Protein 2I15 (pdb70)

CATH classification: 1.20.890.20 (+1 more: 1.20.120.510)

Radius of gyration: 27.22 Å; Cα contacts (8 Å, |Δi|>4): 305; chains: 3; bounding box: 63×89×60 Å

Solvent-accessible surface area: 24481 Å² total; per-residue (Å²): 185,137,99,158,99,61,52,113,89,88,122,83,77,69,66,90,122,145,75,94,94,92,68,79,102,84,71,105,74,136,80,69,128,90,41,116,68,79,137,97,4,6,64,11,62,5,2,95,27,101,37,140,80,0,85,44,30,0,28,80,9,0,105,92,12,0,103,97,20,46,72,60,102,215,150,123,10,41,59,89,26,2,0,32,50,0,2,88,41,0,5,3,0,0,4,0,2,0,84,24,79,73,48,102,34,7,143,11,0,89,99,5,9,181,168,12,22,16,143,21,54,104,166,145,108,152,75,81,60,105,93,82,121,83,74,60,74,86,116,146,73,93,94,90,70,76,106,87,73,110,76,146,81,67,121,120,34,114,79,58,124,121,3,16,99,17,84,10,107,96,45,117,94,144,87,12,116,44,38,18,53,74,4,54,144,72,12,53,114,99,27,95,111,84,88,187,148,149,5,67,111,120,42,20,49,36,48,64,7,108,44,7,39,118,30,10,23,44,75,0,83,70,72,13,35,101,48,4,153,42,1,90,93,52,9,183,142,92,41,15,142,25,95,136,86,17,110,41,0,70,48,0,13,84,39,1,24,63,11,6,106,120,27,93,22,85,54,0,32,90,17,0,36,162,25,2,132,116,18,69,67,58,139,117,1,25,103,18,43,6,93,5,33,80,87,71,101,10,114,47,36,20,51,71,9,54,139,79,15,49,100,108,28,131,213,148,123,72,26,53,38,47,59,4,99,45,7,40,121,37,10,22,52,74,0,119,115,131,71,52,103,32,7,155,44,0,93,94,48,8,187,182,110,30,15,133,25,93,132

Sequence (359 aa):
MKPQLLALKQFVQTEFEKVDFETFRQNFNRCLEREQSTLLIYEDDDYDDQSFFLKPMLSDAFFISSEVVKQLDLPKGDVKSCCQSFYEALTLFISALAITKGVDVGRYHQQLGKRFGVLTVYMKPQLLALKQFVQTEFEKVDFETFRQNFNRCLEREQSTLLIYEDDDYDDQSFFLKPMLSDAFFISSEVVKQLDLPKGDVKSCCQSFYEALTLFISALAITKGVDVGRYHQQLGKRFGVLTVYMKPQLLALKQFVQTEFEKVDFETFRQNFNRCLEREQSTLLIYEDDDYDDQSFFLKPMLSDAFFISSEVVKQVKSCCQSFYEALTLFISALAITKGVDVGRYHQQLGKRFGVLTVY

Organism: Mycoplasma pneumoniae (strain ATCC 29342 / M129 / Subtype 1) (NCBI:txid272634)

Foldseek 3Di:
DDVVVVVVCVVVVVVQVPDPPVVVVVVVVVLVCQQPPLALLQVRPYVVDDCVVNVVSVVVNLVVQLVVLCCQDVVGDDQARSVQSSCVSCQVVQQVVCVVVVHDRVVSQVVVCVVGVYDGPD/DPVVVVVVCVVVVVVQVPDPPVVVVVVVVVLVVLAPVLQLQQVRPYVPDDPVVCVVSVVVSLVVLLVVLACQVCVGQDQARSVQSSCVSCVVVQQVVCVVVVHDRVVSQVVVCVVGVYDGPD/DDPVVVVVCVVVVVVCVPDDPVVVVVVVVVLVCLAVVLALVQVRPYVPDDDVVVVVSVVVNLVVLLVVLPVPLRSVQSSCVSCQVVQQVVQVVVVHDDVVSQVVVCVVGVYDGPD

Nearest PDB structures (foldseek):
  2i15-assembly1_B  TM=9.885E-01  e=9.726E-20  Mycoplasmoides pneumoniae
  2i15-assembly1_C  TM=9.940E-01  e=1.780E-17  Mycoplasmoides pneumoniae
  2i15-assembly1_B  TM=1.008E+00  e=2.040E-21  Mycoplasmoides pneumoniae
  2i15-assembly1_C  TM=9.981E-01  e=1.835E-17  Mycoplasmoides pneumoniae
  2n39-assembly1_A  TM=3.821E-01  e=9.128E+00  Homo sapiens

Structure (mmCIF, N/CA/C/O backbone):
data_2I15
#
_entry.id   2I15
#
_cell.length_a   49.127
_cell.length_b   87.580
_cell.length_c   49.929
_cell.angle_alpha   90.00
_cell.angle_beta   102.37
_cell.angle_gamma   90.00
#
_symmetry.space_group_name_H-M   'P 1 21 1'
#
loop_
_entity.id
_entity.type
_entity.pdbx_description
1 polymer 'Hypothetical protein MG296 homolog'
2 water water
#
loop_
_atom_site.group_PDB
_atom_site.id
_atom_site.type_symbol
_atom_site.label_atom_id
_atom_site.label_alt_id
_atom_site.label_comp_id
_atom_site.label_asym_id
_atom_site.label_entity_id
_atom_site.label_seq_id
_atom_site.pdbx_PDB_ins_code
_atom_site.Cartn_x
_atom_site.Cartn_y
_atom_site.Cartn_z
_atom_site.occupancy
_atom_site.B_iso_or_equiv
_atom_site.auth_seq_id
_atom_site.auth_comp_id
_atom_site.auth_asym_id
_atom_site.auth_atom_id
_atom_site.pdbx_PDB_model_num
ATOM 1 N N . MET A 1 7 ? -10.123 72.701 -48.343 1.00 111.69 1 MET A N 1
ATOM 2 C CA . MET A 1 7 ? -9.636 71.928 -47.162 1.00 111.64 1 MET A CA 1
ATOM 3 C C . MET A 1 7 ? -10.443 72.229 -45.904 1.00 109.98 1 MET A C 1
ATOM 4 O O . MET A 1 7 ? -11.366 73.050 -45.917 1.00 110.83 1 MET A O 1
ATOM 9 N N . LYS A 1 8 ? -10.089 71.522 -44.835 1.00 52.25 2 LYS A N 1
ATOM 10 C CA . LYS A 1 8 ? -10.703 71.648 -43.519 1.00 48.64 2 LYS A CA 1
ATOM 11 C C . LYS A 1 8 ? -9.510 71.922 -42.602 1.00 46.14 2 LYS A C 1
ATOM 12 O O . LYS A 1 8 ? -8.630 71.073 -42.450 1.00 45.31 2 LYS A O 1
ATOM 18 N N . PRO A 1 9 ? -9.462 73.111 -41.979 1.00 60.58 3 PRO A N 1
ATOM 19 C CA . PRO A 1 9 ? -8.374 73.520 -41.077 1.00 58.23 3 PRO A CA 1
ATOM 20 C C . PRO A 1 9 ? -7.947 72.470 -40.046 1.00 55.90 3 PRO A C 1
ATOM 21 O O . PRO A 1 9 ? -6.752 72.201 -39.888 1.00 55.01 3 PRO A O 1
ATOM 25 N N . GLN A 1 10 ? -8.908 71.883 -39.335 1.00 44.23 4 GLN A N 1
ATOM 26 C CA . GLN A 1 10 ? -8.547 70.886 -38.345 1.00 41.42 4 GLN A CA 1
ATOM 27 C C . GLN A 1 10 ? -7.757 69.729 -38.975 1.00 38.62 4 GLN A C 1
ATOM 28 O O . GLN A 1 10 ? -6.713 69.327 -38.460 1.00 38.17 4 GLN A O 1
ATOM 34 N N . LEU A 1 11 ? -8.239 69.200 -40.093 1.00 39.52 5 LEU A N 1
ATOM 35 C CA . LEU A 1 11 ? -7.526 68.119 -40.747 1.00 37.11 5 LEU A CA 1
ATOM 36 C C . LEU A 1 11 ? -6.116 68.627 -41.022 1.00 35.41 5 LEU A C 1
ATOM 37 O O . LEU A 1 11 ? -5.138 67.902 -40.847 1.00 36.32 5 LEU A O 1
ATOM 42 N N . LEU A 1 12 ? -6.031 69.887 -41.433 1.00 29.97 6 LEU A N 1
A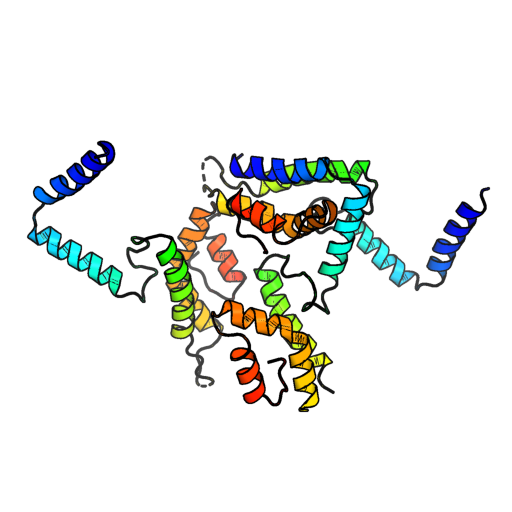TOM 43 C CA . LEU A 1 12 ? -4.762 70.532 -41.751 1.00 30.08 6 LEU A CA 1
ATOM 44 C C . LEU A 1 12 ? -3.776 70.375 -40.609 1.00 28.79 6 LEU A C 1
ATOM 45 O O . LEU A 1 12 ? -2.662 69.866 -40.794 1.00 28.61 6 LEU A O 1
ATOM 50 N N . ALA A 1 13 ? -4.189 70.860 -39.442 1.00 33.79 7 ALA A N 1
ATOM 51 C CA . ALA A 1 13 ? -3.364 70.861 -38.245 1.00 33.55 7 ALA A CA 1
ATOM 52 C C . ALA A 1 13 ? -2.899 69.477 -37.834 1.00 32.62 7 ALA A C 1
ATOM 53 O O . ALA A 1 13 ? -1.733 69.285 -37.508 1.00 32.33 7 ALA A O 1
ATOM 55 N N . LEU A 1 14 ? -3.823 68.523 -37.820 1.00 33.47 8 LEU A N 1
ATOM 56 C CA . LEU A 1 14 ? -3.487 67.154 -37.468 1.00 33.98 8 LEU A CA 1
ATOM 57 C C . LEU A 1 14 ? -2.290 66.747 -38.322 1.00 35.03 8 LEU A C 1
ATOM 58 O O . LEU A 1 14 ? -1.275 66.264 -37.811 1.00 35.44 8 LEU A O 1
ATOM 63 N N . LYS A 1 15 ? -2.411 66.994 -39.623 1.00 29.94 9 LYS A N 1
ATOM 64 C CA . LYS A 1 15 ? -1.361 66.680 -40.588 1.00 31.95 9 LYS A CA 1
ATOM 65 C C . LYS A 1 15 ? -0.061 67.438 -40.268 1.00 33.12 9 LYS A C 1
ATOM 66 O O . LYS A 1 15 ? 1.040 66.868 -40.254 1.00 32.15 9 LYS A O 1
ATOM 72 N N . GLN A 1 16 ? -0.207 68.738 -40.035 1.00 65.88 10 GLN A N 1
ATOM 73 C CA . GLN A 1 16 ? 0.913 69.617 -39.713 1.00 65.71 10 GLN A CA 1
ATOM 74 C C . GLN A 1 16 ? 1.655 69.054 -38.500 1.00 63.52 10 GLN A C 1
ATOM 75 O O . GLN A 1 16 ? 2.884 69.054 -38.440 1.00 62.91 10 GLN A O 1
ATOM 81 N N . PHE A 1 17 ? 0.882 68.573 -37.534 1.00 33.47 11 PHE A N 1
ATOM 82 C CA . PHE A 1 17 ? 1.424 68.029 -36.288 1.00 31.76 11 PHE A CA 1
ATOM 83 C C . PHE A 1 17 ? 2.301 66.764 -36.412 1.00 31.14 11 PHE A C 1
ATOM 84 O O . PHE A 1 17 ? 3.464 66.756 -35.986 1.00 29.67 11 PHE A O 1
ATOM 92 N N . VAL A 1 18 ? 1.751 65.695 -36.989 1.00 36.50 12 VAL A N 1
ATOM 93 C CA . VAL A 1 18 ? 2.509 64.454 -37.114 1.00 35.36 12 VAL A CA 1
ATOM 94 C C . VAL A 1 18 ? 3.664 64.691 -38.094 1.00 34.47 12 VAL A C 1
ATOM 95 O O . VAL A 1 18 ? 4.723 64.066 -37.992 1.00 32.83 12 VAL A O 1
ATOM 99 N N . GLN A 1 19 ? 3.448 65.615 -39.030 1.00 26.90 13 GLN A N 1
ATOM 100 C CA . GLN A 1 19 ?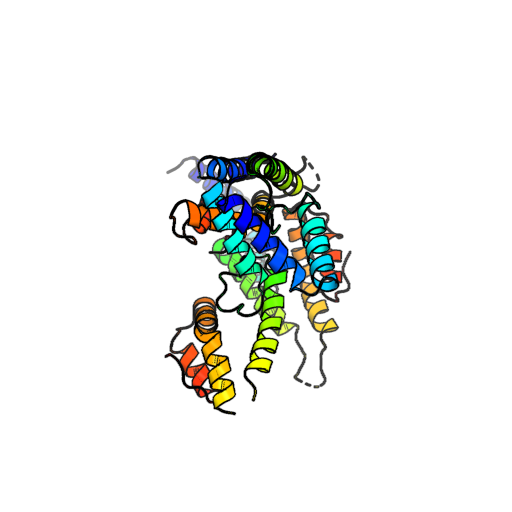 4.455 65.994 -40.017 1.00 26.90 13 GLN A CA 1
ATOM 101 C C . GLN A 1 19 ? 5.651 66.656 -39.297 1.00 24.92 13 GLN A C 1
ATOM 102 O O . GLN A 1 19 ? 6.794 66.237 -39.473 1.00 21.42 13 GLN A O 1
ATOM 108 N N . THR A 1 20 ? 5.367 67.666 -38.469 1.00 28.22 14 THR A N 1
ATOM 109 C CA . THR A 1 20 ? 6.386 68.399 -37.705 1.00 26.90 14 THR A CA 1
ATOM 110 C C . THR A 1 20 ? 7.037 67.463 -36.674 1.00 28.06 14 THR A C 1
ATOM 111 O O . THR A 1 20 ? 8.248 67.486 -36.432 1.00 25.49 14 THR A O 1
ATOM 115 N N . GLU A 1 21 ? 6.190 66.663 -36.048 1.00 36.46 15 GLU A N 1
ATOM 116 C CA . GLU A 1 21 ? 6.611 65.691 -35.062 1.00 36.31 15 GLU A CA 1
ATOM 117 C C . GLU A 1 21 ? 7.710 64.811 -35.687 1.00 36.36 15 GLU A C 1
ATOM 118 O O . GLU A 1 21 ? 8.784 64.628 -35.115 1.00 37.03 15 GLU A O 1
ATOM 124 N N . PHE A 1 22 ? 7.428 64.308 -36.885 1.00 22.37 16 PHE A N 1
ATOM 125 C CA . PHE A 1 22 ? 8.323 63.450 -37.659 1.00 21.73 16 PHE A CA 1
ATOM 126 C C . PHE A 1 22 ? 9.669 64.062 -38.058 1.00 23.15 16 PHE A C 1
ATOM 127 O O . PHE A 1 22 ? 10.696 63.375 -38.080 1.00 23.33 16 PHE A O 1
ATOM 135 N N . GLU A 1 23 ? 9.667 65.351 -38.369 1.00 31.39 17 GLU A N 1
ATOM 136 C CA . GLU A 1 23 ? 10.884 66.019 -38.806 1.00 31.81 17 GLU A CA 1
ATOM 137 C C . GLU A 1 23 ? 11.835 66.353 -37.659 1.00 31.04 17 GLU A C 1
ATOM 138 O O . GLU A 1 23 ? 13.052 66.467 -37.854 1.00 30.92 17 GLU A O 1
ATOM 144 N N . LYS A 1 24 ? 11.277 66.491 -36.461 1.00 22.29 18 LYS A N 1
ATOM 145 C CA . LYS A 1 24 ? 12.055 66.835 -35.271 1.00 22.19 18 LYS A CA 1
ATOM 146 C C . LYS A 1 24 ? 12.497 65.625 -34.458 1.00 21.70 18 LYS A C 1
ATOM 147 O O . LYS A 1 24 ? 12.860 65.752 -33.288 1.00 23.17 18 LYS A O 1
ATOM 153 N N . VAL A 1 25 ? 12.458 64.450 -35.072 1.00 23.21 19 VAL A N 1
ATOM 154 C CA . VAL A 1 25 ? 12.864 63.210 -34.406 1.00 20.22 19 VAL A CA 1
ATOM 155 C C . VAL A 1 25 ? 13.999 62.662 -35.275 1.00 21.40 19 VAL A C 1
ATOM 156 O O . VAL A 1 25 ? 14.029 62.925 -36.476 1.00 21.13 19 VAL A O 1
ATOM 160 N N . ASP A 1 26 ? 14.934 61.918 -34.695 1.00 32.48 20 ASP A N 1
ATOM 161 C CA . ASP A 1 26 ? 16.016 61.348 -35.499 1.00 33.74 20 ASP A CA 1
ATOM 162 C C . ASP A 1 26 ? 15.347 60.396 -36.489 1.00 34.08 20 ASP A C 1
ATOM 163 O O . ASP A 1 26 ? 14.709 59.430 -36.063 1.00 34.77 20 ASP A O 1
ATOM 168 N N . PHE A 1 27 ? 15.489 60.664 -37.794 1.00 26.85 21 PHE A N 1
ATOM 169 C CA . PHE A 1 27 ? 14.848 59.826 -38.823 1.00 26.48 21 PHE A CA 1
ATOM 170 C C . PHE A 1 27 ? 15.195 58.357 -38.726 1.00 26.11 21 PHE A C 1
ATOM 171 O O . PHE A 1 27 ? 14.313 57.507 -38.613 1.00 27.03 21 PHE A O 1
ATOM 179 N N . GLU A 1 28 ? 16.488 58.074 -38.810 1.00 30.22 22 GLU A N 1
ATOM 180 C CA . GLU A 1 28 ? 17.002 56.716 -38.750 1.00 30.57 22 GLU A CA 1
ATOM 181 C C . GLU A 1 28 ? 16.599 55.921 -37.489 1.00 30.77 22 GLU A C 1
ATOM 182 O O . GLU A 1 28 ? 16.541 54.689 -37.528 1.00 31.55 22 GLU A O 1
ATOM 188 N N . THR A 1 29 ? 16.342 56.606 -36.374 1.00 25.36 23 THR A N 1
ATOM 189 C CA . THR A 1 29 ? 15.942 55.929 -35.139 1.00 25.05 23 THR A CA 1
ATOM 190 C C . THR A 1 29 ? 14.453 55.660 -35.242 1.00 26.11 23 THR A C 1
ATOM 191 O O . THR A 1 29 ? 13.966 54.606 -34.820 1.00 27.75 23 THR A O 1
ATOM 195 N N . PHE A 1 30 ? 13.725 56.648 -35.762 1.00 20.17 24 PHE A N 1
ATOM 196 C CA . PHE A 1 30 ? 12.288 56.521 -35.954 1.00 18.67 24 PHE A CA 1
ATOM 197 C C . PHE A 1 30 ? 12.050 55.373 -36.925 1.00 19.19 24 PHE A C 1
ATOM 198 O O . PHE A 1 30 ? 11.275 54.460 -36.637 1.00 17.87 24 PHE A O 1
ATOM 206 N N . ARG A 1 31 ? 12.735 55.430 -38.072 1.00 22.17 25 ARG A N 1
ATOM 207 C CA . ARG A 1 31 ? 12.634 54.417 -39.122 1.00 21.54 25 ARG A CA 1
ATOM 208 C C . ARG A 1 31 ? 12.711 52.980 -38.598 1.00 22.67 25 ARG A C 1
ATOM 209 O O . ARG A 1 31 ? 11.942 52.113 -39.020 1.00 20.64 25 ARG A O 1
ATOM 217 N N . GLN A 1 32 ? 13.653 52.726 -37.692 1.00 25.30 26 GLN A N 1
ATOM 218 C CA . GLN A 1 32 ? 13.831 51.388 -37.129 1.00 26.63 26 GLN A CA 1
ATOM 219 C C . GLN A 1 32 ? 12.644 50.995 -36.236 1.00 26.89 26 GLN A C 1
ATOM 220 O O . GLN A 1 32 ? 12.153 49.875 -36.305 1.00 26.88 26 GLN A O 1
ATOM 226 N N . ASN A 1 33 ? 12.182 51.914 -35.394 1.00 29.36 27 ASN A N 1
ATOM 227 C CA . ASN A 1 33 ? 11.060 51.601 -34.522 1.00 29.91 27 ASN A CA 1
ATOM 228 C C . ASN A 1 33 ? 9.836 51.348 -35.378 1.00 29.69 27 ASN A C 1
ATOM 229 O O . ASN A 1 33 ? 9.082 50.402 -35.151 1.00 29.71 27 ASN A O 1
ATOM 234 N N . PHE A 1 34 ? 9.650 52.182 -36.385 1.00 33.57 28 PHE A N 1
ATOM 235 C CA . PHE A 1 34 ? 8.524 52.001 -37.278 1.00 33.23 28 PHE A CA 1
ATOM 236 C C . PHE A 1 34 ? 8.585 50.614 -37.932 1.00 31.81 28 PHE A C 1
ATOM 237 O O . PHE A 1 34 ? 7.601 49.866 -37.905 1.00 31.92 28 PHE A O 1
ATOM 245 N N . ASN A 1 35 ? 9.738 50.269 -38.510 1.00 20.58 29 ASN A N 1
ATOM 246 C CA . ASN A 1 35 ? 9.892 48.963 -39.152 1.00 19.02 29 ASN A CA 1
ATOM 247 C C . ASN A 1 35 ? 9.742 47.842 -38.135 1.00 18.47 29 ASN A C 1
ATOM 248 O O . ASN A 1 35 ? 9.292 46.745 -38.466 1.00 15.87 29 ASN A O 1
ATOM 253 N N . ARG A 1 36 ? 10.140 48.112 -36.897 1.00 24.02 30 ARG A N 1
ATOM 254 C CA . ARG A 1 36 ? 10.012 47.114 -35.846 1.00 26.43 30 ARG A CA 1
ATOM 255 C C . ARG A 1 36 ? 8.549 46.981 -35.451 1.00 25.29 30 ARG A C 1
ATOM 256 O O . ARG A 1 36 ? 8.039 45.874 -35.381 1.00 25.87 30 ARG A O 1
ATOM 264 N N . CYS A 1 37 ? 7.877 48.100 -35.189 1.00 21.75 31 CYS A N 1
ATOM 265 C CA . CYS A 1 37 ? 6.460 48.064 -34.847 1.00 22.72 31 CYS A CA 1
ATOM 266 C C . CYS A 1 37 ? 5.700 47.305 -35.932 1.00 22.04 31 CYS A C 1
ATOM 267 O O . CYS A 1 37 ? 4.897 46.416 -35.640 1.00 21.49 31 CYS A O 1
ATOM 270 N N . LEU A 1 38 ? 5.953 47.688 -37.184 1.00 37.14 32 LEU A N 1
ATOM 271 C CA . LEU A 1 38 ? 5.316 47.084 -38.358 1.00 37.67 32 LEU A CA 1
ATOM 272 C C . LEU A 1 38 ? 5.527 45.575 -38.362 1.00 38.76 32 LEU A C 1
ATOM 273 O O . LEU A 1 38 ? 4.572 44.799 -38.295 1.00 38.39 32 LEU A O 1
ATOM 278 N N . GLU A 1 39 ? 6.791 45.174 -38.446 1.00 27.89 33 GLU A N 1
ATOM 279 C CA . GLU A 1 39 ? 7.143 43.770 -38.471 1.00 29.73 33 GLU A CA 1
ATOM 280 C C . GLU A 1 39 ? 6.422 43.055 -37.335 1.00 30.05 33 GLU A C 1
ATOM 281 O O . GLU A 1 39 ? 6.072 41.881 -37.446 1.00 32.93 33 GLU A O 1
ATOM 287 N N . ARG A 1 40 ? 6.191 43.778 -36.247 1.00 25.86 34 ARG A N 1
ATOM 288 C CA . ARG A 1 40 ? 5.530 43.223 -35.076 1.00 26.68 34 ARG A CA 1
ATOM 289 C C . ARG A 1 40 ? 4.027 43.076 -35.281 1.00 27.92 34 ARG A C 1
ATOM 290 O O . ARG A 1 40 ? 3.420 42.104 -34.842 1.00 26.75 34 ARG A O 1
ATOM 298 N N . GLU A 1 41 ? 3.443 44.054 -35.957 1.00 29.39 35 GLU A N 1
ATOM 299 C CA . GLU A 1 41 ? 2.018 44.079 -36.227 1.00 31.03 35 GLU A CA 1
ATOM 300 C C . GLU A 1 41 ? 1.594 43.019 -37.233 1.00 32.25 35 GLU A C 1
ATOM 301 O O . GLU A 1 41 ? 0.484 42.469 -37.152 1.00 31.37 35 GLU A O 1
ATOM 307 N N . GLN A 1 42 ? 2.491 42.741 -38.177 1.00 28.91 36 GLN A N 1
ATOM 308 C CA . GLN A 1 42 ? 2.232 41.800 -39.259 1.00 30.43 36 GLN A CA 1
ATOM 309 C C . GLN A 1 42 ? 2.738 40.353 -39.119 1.00 33.49 36 GLN A C 1
ATOM 310 O O . GLN A 1 42 ? 2.838 39.643 -40.121 1.00 33.83 36 GLN A O 1
ATOM 316 N N . SER A 1 43 ? 3.045 39.907 -37.901 1.00 65.11 37 SER A N 1
ATOM 317 C CA . SER A 1 43 ? 3.518 38.536 -37.703 1.00 67.72 37 SER A CA 1
ATOM 318 C C . SER A 1 43 ? 2.391 37.500 -37.758 1.00 70.25 37 SER A C 1
ATOM 319 O O . SER A 1 43 ? 2.611 36.351 -38.156 1.00 70.79 37 SER A O 1
ATOM 322 N N . THR A 1 44 ? 1.194 37.925 -37.357 1.00 95.79 38 THR A N 1
ATOM 323 C CA . THR A 1 44 ? -0.017 37.099 -37.342 1.00 98.89 38 THR A CA 1
ATOM 324 C C . THR A 1 44 ? 0.025 35.739 -36.654 1.00 101.18 38 THR A C 1
ATOM 325 O O . THR A 1 44 ? 0.046 34.698 -37.311 1.00 102.23 38 THR A O 1
ATOM 329 N N . LEU A 1 45 ? 0.003 35.766 -35.324 1.00 165.00 39 LEU A N 1
ATOM 330 C CA . LEU A 1 45 ? 0.006 34.550 -34.524 1.00 164.80 39 LEU A CA 1
ATOM 331 C C . LEU A 1 45 ? -0.136 34.820 -33.024 1.00 163.62 39 LEU A C 1
ATOM 332 O O . LEU A 1 45 ? -0.975 34.205 -32.372 1.00 164.13 39 LEU A O 1
ATOM 337 N N . LEU A 1 46 ? 0.667 35.727 -32.469 1.00 62.43 40 LEU A N 1
ATOM 338 C CA . LEU A 1 46 ? 0.551 36.038 -31.037 1.00 59.15 40 LEU A CA 1
ATOM 339 C C . LEU A 1 46 ? -0.201 37.350 -30.841 1.00 56.05 40 LEU A C 1
ATOM 340 O O . LEU A 1 46 ? 0.224 38.237 -30.098 1.00 55.05 40 LEU A O 1
ATOM 345 N N . ILE A 1 47 ? -1.347 37.438 -31.504 1.00 42.96 41 ILE A N 1
ATOM 346 C CA . ILE A 1 47 ? -2.202 38.615 -31.477 1.00 41.03 41 ILE A CA 1
ATOM 347 C C . ILE A 1 47 ? -2.464 39.150 -30.072 1.00 39.56 41 ILE A C 1
ATOM 348 O O . ILE A 1 47 ? -2.608 40.351 -29.905 1.00 40.80 41 ILE A O 1
ATOM 353 N N . TYR A 1 48 ? -2.484 38.275 -29.064 1.00 39.59 42 TYR A N 1
ATOM 354 C CA . TYR A 1 48 ? -2.794 38.686 -27.683 1.00 37.86 42 TYR A CA 1
ATOM 355 C C . TYR A 1 48 ? -1.723 39.381 -26.830 1.00 36.95 42 TYR A C 1
ATOM 356 O O . TYR A 1 48 ? -1.988 39.744 -25.689 1.00 35.52 42 TYR A O 1
ATOM 365 N N . GLU A 1 49 ? -0.527 39.569 -27.372 1.00 29.57 43 GLU A N 1
ATOM 366 C CA . GLU A 1 49 ? 0.548 40.250 -26.644 1.00 32.34 43 GLU A CA 1
ATOM 367 C C . GLU A 1 49 ? 1.051 41.331 -27.572 1.00 33.71 43 GLU A C 1
ATOM 368 O O . GLU A 1 49 ? 1.941 42.125 -27.248 1.00 32.02 43 GLU A O 1
ATOM 374 N N . ASP A 1 50 ? 0.468 41.306 -28.756 1.00 32.16 44 ASP A N 1
ATOM 375 C CA . ASP A 1 50 ? 0.805 42.195 -29.821 1.00 34.46 44 ASP A CA 1
ATOM 376 C C . ASP A 1 50 ? 0.394 43.597 -29.536 1.00 35.94 44 ASP A C 1
ATOM 377 O O . ASP A 1 50 ? -0.810 43.849 -29.365 1.00 34.09 44 ASP A O 1
ATOM 382 N N . ASP A 1 51 ? 1.363 44.514 -29.451 1.00 69.17 45 ASP A N 1
ATOM 383 C CA . ASP A 1 51 ? 0.933 45.885 -29.316 1.00 71.82 45 ASP A CA 1
ATOM 384 C C . ASP A 1 51 ? 0.312 45.735 -30.690 1.00 72.95 45 ASP A C 1
ATOM 385 O O . ASP A 1 51 ? 0.998 45.544 -31.705 1.00 75.30 45 ASP A O 1
ATOM 390 N N . ASP A 1 52 ? -1.006 45.733 -30.697 1.00 47.52 46 ASP A N 1
ATOM 391 C CA . ASP A 1 52 ? -1.769 45.507 -31.907 1.00 44.64 46 ASP A CA 1
ATOM 392 C C . ASP A 1 52 ? -2.986 46.204 -31.399 1.00 40.96 46 ASP A C 1
ATOM 393 O O . ASP A 1 52 ? -2.924 46.777 -30.315 1.00 40.87 46 ASP A O 1
ATOM 398 N N . TYR A 1 53 ? -4.100 46.138 -32.108 1.00 43.60 47 TYR A N 1
ATOM 399 C CA . TYR A 1 53 ? -5.253 46.883 -31.641 1.00 39.03 47 TYR A CA 1
ATOM 400 C C . TYR A 1 53 ? -4.799 48.287 -32.009 1.00 37.62 47 TYR A C 1
ATOM 401 O O . TYR A 1 53 ? -5.028 49.246 -31.278 1.00 37.22 47 TYR A O 1
ATOM 410 N N . ASP A 1 54 ? -4.087 48.333 -33.136 1.00 30.00 48 ASP A N 1
ATOM 411 C CA . ASP A 1 54 ? -3.585 49.535 -33.779 1.00 31.23 48 ASP A CA 1
ATOM 412 C C . ASP A 1 54 ? -4.467 49.637 -35.021 1.00 29.68 48 ASP A C 1
ATOM 413 O O . ASP A 1 54 ? -4.987 50.689 -35.376 1.00 29.41 48 ASP A O 1
ATOM 418 N N . ASP A 1 55 ? -4.613 48.480 -35.644 1.00 21.07 49 ASP A N 1
ATOM 419 C CA . ASP A 1 55 ? -5.414 48.231 -36.833 1.00 22.98 49 ASP A CA 1
ATOM 420 C C . ASP A 1 55 ? -6.880 48.627 -36.640 1.00 21.60 49 ASP A C 1
ATOM 421 O O . ASP A 1 55 ? -7.338 48.901 -35.521 1.00 21.29 49 ASP A O 1
ATOM 426 N N . GLN A 1 56 ? -7.620 48.618 -37.739 1.00 25.13 50 GLN A N 1
ATOM 427 C CA . GLN A 1 56 ? -9.030 48.956 -37.697 1.00 25.33 50 GLN A CA 1
ATOM 428 C C . GLN A 1 56 ? -9.841 47.844 -37.027 1.00 23.84 50 GLN A C 1
ATOM 429 O O . GLN A 1 56 ? -9.532 46.656 -37.160 1.00 21.28 50 GLN A O 1
ATOM 435 N N . SER A 1 57 ? -10.874 48.251 -36.296 1.00 34.70 51 SER A N 1
ATOM 436 C CA . SER A 1 57 ? -11.730 47.330 -35.556 1.00 35.73 51 SER A CA 1
ATOM 437 C C . SER A 1 57 ? -12.329 46.204 -36.375 1.00 35.41 51 SER A C 1
ATOM 438 O O . SER A 1 57 ? -12.517 45.105 -35.854 1.00 36.49 51 SER A O 1
ATOM 441 N N . PHE A 1 58 ? -12.662 46.454 -37.639 1.00 26.36 52 PHE A N 1
ATOM 442 C CA . PHE A 1 58 ? -13.231 45.367 -38.411 1.00 26.82 52 PHE A CA 1
ATOM 443 C C . PHE A 1 58 ? -12.242 44.239 -38.568 1.00 28.02 52 PHE A C 1
ATOM 444 O O . PHE A 1 58 ? -12.642 43.096 -38.582 1.00 26.99 52 PHE A O 1
ATOM 452 N N . PHE A 1 59 ? -10.958 44.542 -38.726 1.00 36.40 53 PHE A N 1
ATOM 453 C CA . PHE A 1 59 ? -9.969 43.480 -38.909 1.00 38.22 53 PHE A CA 1
ATOM 454 C C . PHE A 1 59 ? -9.603 42.837 -37.582 1.00 38.52 53 PHE A C 1
ATOM 455 O O . PHE A 1 59 ? -9.521 41.619 -37.471 1.00 38.15 53 PHE A O 1
ATOM 463 N N . LEU A 1 60 ? -9.379 43.681 -36.583 1.00 41.77 54 LEU A N 1
ATOM 464 C CA . LEU A 1 60 ? -9.020 43.240 -35.245 1.00 42.83 54 LEU A CA 1
ATOM 465 C C . LEU A 1 60 ? -10.071 42.291 -34.674 1.00 43.29 54 LEU A C 1
ATOM 466 O O . LEU A 1 60 ? -9.768 41.177 -34.273 1.00 44.04 54 LEU A O 1
ATOM 471 N N . LYS A 1 61 ? -11.310 42.750 -34.636 1.00 41.90 55 LYS A N 1
ATOM 472 C CA . LYS A 1 61 ? -12.435 41.972 -34.123 1.00 42.62 55 LYS A CA 1
ATOM 473 C C . LYS A 1 61 ? -12.524 40.540 -34.681 1.00 42.38 55 LYS A C 1
ATOM 474 O O . LYS A 1 61 ? -12.887 39.612 -33.961 1.00 42.96 55 LYS A O 1
ATOM 480 N N . PRO A 1 62 ? -12.221 40.347 -35.971 1.00 30.03 56 PRO A N 1
ATOM 481 C CA . PRO A 1 62 ? -12.251 39.045 -36.636 1.00 29.09 56 PRO A CA 1
ATOM 482 C C . PRO A 1 62 ? -11.008 38.249 -36.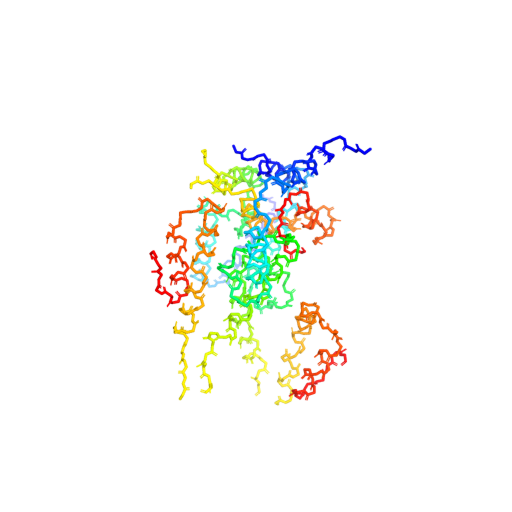308 1.00 27.66 56 PRO A C 1
ATOM 483 O O . PRO A 1 62 ? -11.081 37.044 -36.102 1.00 26.57 56 PRO A O 1
ATOM 487 N N . MET A 1 63 ? -9.870 38.939 -36.271 1.00 37.05 57 MET A N 1
ATOM 488 C CA . MET A 1 63 ? -8.592 38.318 -35.932 1.00 37.00 57 MET A CA 1
ATOM 489 C C . MET A 1 63 ? -8.738 37.737 -34.526 1.00 35.06 57 MET A C 1
ATOM 490 O O . MET A 1 63 ? -8.176 36.700 -34.202 1.00 34.16 57 MET A O 1
ATOM 495 N N . LEU A 1 64 ? -9.496 38.444 -33.700 1.00 28.00 58 LEU A N 1
ATOM 496 C CA . LEU A 1 64 ? -9.787 38.042 -32.336 1.00 29.03 58 LEU A CA 1
ATOM 497 C C . LEU A 1 64 ? -10.405 36.637 -32.360 1.00 29.62 58 LEU A C 1
ATOM 498 O O . LEU A 1 64 ? -9.812 35.675 -31.865 1.00 29.58 58 LEU A O 1
ATOM 503 N N . SER A 1 65 ? -11.600 36.525 -32.936 1.00 32.92 59 SER A N 1
ATOM 504 C CA . SER A 1 65 ? -12.260 35.233 -33.026 1.00 32.80 59 SER A CA 1
ATOM 505 C C . SER A 1 65 ? -11.360 34.255 -33.788 1.00 31.80 59 SER A C 1
ATOM 506 O O . SER A 1 65 ? -11.258 33.084 -33.442 1.00 30.55 59 SER A O 1
ATOM 509 N N . ASP A 1 66 ? -10.695 34.747 -34.821 1.00 30.89 60 ASP A N 1
ATOM 510 C CA . ASP A 1 66 ? -9.807 33.912 -35.625 1.00 31.57 60 ASP A CA 1
ATOM 511 C C . ASP A 1 66 ? -8.790 33.205 -34.727 1.00 31.33 60 ASP A C 1
ATOM 512 O O . ASP A 1 66 ? -8.822 31.970 -34.573 1.00 31.59 60 ASP A O 1
ATOM 517 N N . ALA A 1 67 ? -7.915 34.013 -34.123 1.00 35.21 61 ALA A N 1
ATOM 518 C CA . ALA A 1 67 ? -6.831 33.573 -33.233 1.00 34.42 61 ALA A CA 1
ATOM 519 C C . ALA A 1 67 ? -7.261 32.758 -32.003 1.00 33.77 61 ALA A C 1
ATOM 520 O O . ALA A 1 67 ? -6.444 32.056 -31.429 1.00 32.24 61 ALA A O 1
ATOM 522 N N . PHE A 1 68 ? -8.525 32.880 -31.589 1.00 29.38 62 PHE A N 1
ATOM 523 C CA . PHE A 1 68 ? -9.070 32.104 -30.460 1.00 30.47 62 PHE A CA 1
ATOM 524 C C . PHE A 1 68 ? -9.239 30.678 -30.926 1.00 30.69 62 PHE A C 1
ATOM 525 O O . PHE A 1 68 ? -8.878 29.727 -30.230 1.00 30.27 62 PHE A O 1
ATOM 533 N N . PHE A 1 69 ? -9.807 30.545 -32.119 1.00 44.76 63 PHE A N 1
ATOM 534 C CA . PHE A 1 69 ? -10.026 29.244 -32.718 1.00 45.61 63 PHE A CA 1
ATOM 535 C C . PHE A 1 69 ? -8.683 28.563 -32.848 1.00 44.81 63 PHE A C 1
ATOM 536 O O . PHE A 1 69 ? -8.555 27.367 -32.588 1.00 44.43 63 PHE A O 1
ATOM 544 N N . ILE A 1 70 ? -7.676 29.334 -33.236 1.00 33.56 64 ILE A N 1
ATOM 545 C CA . ILE A 1 70 ? -6.347 28.779 -33.376 1.00 33.81 64 ILE A CA 1
ATOM 546 C C . ILE A 1 70 ? -5.686 28.490 -32.013 1.00 32.44 64 ILE A C 1
ATOM 547 O O . ILE A 1 70 ? -4.957 27.511 -31.878 1.00 32.60 64 ILE A O 1
ATOM 552 N N . SER A 1 71 ? -5.934 29.330 -31.010 1.00 32.97 65 SER A N 1
ATOM 553 C CA . SER A 1 71 ? -5.350 29.106 -29.691 1.00 31.14 65 SER A CA 1
ATOM 554 C C . SER A 1 71 ? -5.928 27.797 -29.161 1.00 32.70 65 SER A C 1
ATOM 555 O O . SER A 1 71 ? -5.205 26.928 -28.677 1.00 31.61 65 SER A O 1
ATOM 558 N N . SER A 1 72 ? -7.239 27.649 -29.286 1.00 35.21 66 SER A N 1
ATOM 559 C CA . SER A 1 72 ? -7.917 26.464 -28.797 1.00 36.96 66 SER A CA 1
ATOM 560 C C . SER A 1 72 ? -7.433 25.198 -29.488 1.00 37.41 66 SER A C 1
ATOM 561 O O . SER A 1 72 ? -7.264 24.162 -28.850 1.00 38.69 66 SER A O 1
ATOM 564 N N . GLU A 1 73 ? -7.204 25.284 -30.789 1.00 38.44 67 GLU A N 1
ATOM 565 C CA . GLU A 1 73 ? -6.770 24.132 -31.559 1.00 41.81 67 GLU A CA 1
ATOM 566 C C . GLU A 1 73 ? -5.353 23.698 -31.194 1.00 41.75 67 GLU A C 1
ATOM 567 O O . GLU A 1 73 ? -5.077 22.507 -31.081 1.00 42.30 67 GLU A O 1
ATOM 573 N N . VAL A 1 74 ? -4.452 24.648 -30.990 1.00 44.12 68 VAL A N 1
ATOM 574 C CA . VAL A 1 74 ? -3.084 24.271 -30.673 1.00 45.85 68 VAL A CA 1
ATOM 575 C C . VAL A 1 74 ? -2.865 23.775 -29.253 1.00 46.34 68 VAL A C 1
ATOM 576 O O . VAL A 1 74 ? -1.902 23.049 -29.009 1.00 48.41 68 VAL A O 1
ATOM 580 N N . VAL A 1 75 ? -3.732 24.147 -28.314 1.00 36.13 69 VAL A N 1
ATOM 581 C CA . VAL A 1 75 ? -3.553 23.688 -26.933 1.00 36.27 69 VAL A CA 1
ATOM 582 C C . VAL A 1 75 ? -4.294 22.404 -26.599 1.00 39.67 69 VAL A C 1
ATOM 583 O O . VAL A 1 75 ? -3.926 21.720 -25.650 1.00 38.50 69 VAL A O 1
ATOM 587 N N . LYS A 1 76 ? -5.333 22.081 -27.369 1.00 44.75 70 LYS A N 1
ATOM 588 C CA . LYS A 1 76 ? -6.114 20.868 -27.119 1.00 49.81 70 LYS A CA 1
ATOM 589 C C . LYS A 1 76 ? -5.331 19.632 -27.517 1.00 52.35 70 LYS A C 1
ATOM 590 O O . LYS A 1 76 ? -5.738 18.903 -28.415 1.00 51.12 70 LYS A O 1
ATOM 596 N N . GLN A 1 77 ? -4.219 19.375 -26.838 1.00 65.88 71 GLN A N 1
ATOM 597 C CA . GLN A 1 77 ? -3.448 18.213 -27.201 1.00 70.50 71 GLN A CA 1
ATOM 598 C C . GLN A 1 77 ? -3.922 16.928 -26.582 1.00 73.56 71 GLN A C 1
ATOM 599 O O . GLN A 1 77 ? -3.151 16.179 -25.994 1.00 74.67 71 GLN A O 1
ATOM 605 N N . LEU A 1 78 ? -5.228 16.716 -26.710 1.00 66.26 72 LEU A N 1
ATOM 606 C CA . LEU A 1 78 ? -5.904 15.482 -26.305 1.00 70.04 72 LEU A CA 1
ATOM 607 C C . LEU A 1 78 ? -5.828 15.045 -27.761 1.00 72.36 72 LEU A C 1
ATOM 608 O O . LEU A 1 78 ? -5.705 15.933 -28.626 1.00 71.95 72 LEU A O 1
ATOM 613 N N . ASP A 1 79 ? -5.884 13.772 -28.120 1.00 159.36 73 ASP A N 1
ATOM 614 C CA . ASP A 1 79 ? -5.778 13.551 -29.567 1.00 163.16 73 ASP A CA 1
ATOM 615 C C . ASP A 1 79 ? -6.731 12.505 -30.153 1.00 164.32 73 ASP A C 1
ATOM 616 O O . ASP A 1 79 ? -7.296 12.704 -31.237 1.00 164.69 73 ASP A O 1
ATOM 621 N N . LEU A 1 80 ? -6.930 11.425 -29.400 1.00 104.40 74 LEU A N 1
ATOM 622 C CA . LEU A 1 80 ? -7.819 10.306 -29.721 1.00 104.37 74 LEU A CA 1
ATOM 623 C C . LEU A 1 80 ? -7.232 8.979 -29.215 1.00 104.36 74 LEU A C 1
ATOM 624 O O . LEU A 1 80 ? -6.976 8.817 -28.029 1.00 104.73 74 LEU A O 1
ATOM 629 N N . PRO A 1 88 ? 0.208 9.685 -25.608 1.00 143.43 82 PRO A N 1
ATOM 630 C CA . PRO A 1 88 ? -0.394 10.458 -26.701 1.00 142.40 82 PRO A CA 1
ATOM 631 C C . PRO A 1 88 ? -1.793 11.006 -26.387 1.00 141.35 82 PRO A C 1
ATOM 632 O O . PRO A 1 88 ? -2.566 11.282 -27.304 1.00 142.24 82 PRO A O 1
ATOM 636 N N . LYS A 1 89 ? -2.115 11.182 -25.103 1.00 97.85 83 LYS A N 1
ATOM 637 C CA . LYS A 1 89 ? -3.438 11.691 -24.732 1.00 94.79 83 LYS A CA 1
ATOM 638 C C . LYS A 1 89 ? -3.540 13.183 -24.429 1.00 91.81 83 LYS A C 1
ATOM 639 O O . LYS A 1 89 ? -3.539 13.987 -25.359 1.00 92.49 83 LYS A O 1
ATOM 645 N N . GLY A 1 90 ? -3.652 13.546 -23.151 1.00 41.37 84 GLY A N 1
ATOM 646 C CA . GLY A 1 90 ? -3.751 14.955 -22.768 1.00 36.90 84 GLY A CA 1
ATOM 647 C C . GLY A 1 90 ? -4.913 15.300 -21.833 1.00 33.90 84 GLY A C 1
ATOM 648 O O . GLY A 1 90 ? -6.067 15.285 -22.259 1.00 32.72 84 GLY A O 1
ATOM 649 N N . ASP A 1 91 ? -4.644 15.633 -20.571 1.00 48.94 85 ASP A N 1
ATOM 650 C CA . ASP A 1 91 ? -5.741 15.942 -19.653 1.00 47.57 85 ASP A CA 1
ATOM 651 C C . ASP A 1 91 ? -6.500 17.214 -19.997 1.00 47.97 85 ASP A C 1
ATOM 652 O O . ASP A 1 91 ? -6.094 17.976 -20.875 1.00 49.35 85 ASP A O 1
ATOM 657 N N . VAL A 1 92 ? -7.593 17.437 -19.272 1.00 49.87 86 VAL A N 1
ATOM 658 C CA . VAL A 1 92 ? -8.464 18.593 -19.469 1.00 49.24 86 VAL A CA 1
ATOM 659 C C . VAL A 1 92 ? -7.955 19.909 -18.860 1.00 48.43 86 VAL A C 1
ATOM 660 O O . VAL A 1 92 ? -8.072 20.979 -19.474 1.00 47.65 86 VAL A O 1
ATOM 664 N N . LYS A 1 93 ? -7.392 19.834 -17.658 1.00 36.64 87 LYS A N 1
ATOM 665 C CA . LYS A 1 93 ? -6.896 21.032 -16.979 1.00 36.01 87 LYS A CA 1
ATOM 666 C C . LYS A 1 93 ? -5.704 21.694 -17.672 1.00 33.16 87 LYS A C 1
ATOM 667 O O . LYS A 1 93 ? -5.693 22.913 -17.871 1.00 30.26 87 LYS A O 1
ATOM 673 N N . SER A 1 94 ? -4.703 20.888 -18.023 1.00 31.17 88 SER A N 1
ATOM 674 C CA . SER A 1 94 ? -3.502 21.394 -18.670 1.00 30.08 88 SER A CA 1
ATOM 675 C C . SER A 1 94 ? -3.808 22.088 -19.998 1.00 29.58 88 SER A C 1
ATOM 676 O O . SER A 1 94 ? -3.194 23.108 -20.328 1.00 28.03 88 SER A O 1
ATOM 679 N N . CYS A 1 95 ? -4.763 21.549 -20.753 1.00 29.76 89 CYS A N 1
ATOM 680 C CA . CYS A 1 95 ? -5.138 22.143 -22.039 1.00 29.34 89 CYS A CA 1
ATOM 681 C C . CYS A 1 95 ? -5.811 23.499 -21.823 1.00 27.24 89 CYS A C 1
ATOM 682 O O . CYS A 1 95 ? -5.552 24.459 -22.547 1.00 28.00 89 CYS A O 1
ATOM 685 N N . CYS A 1 96 ? -6.682 23.571 -20.822 1.00 28.88 90 CYS A N 1
ATOM 686 C CA . CYS A 1 96 ? -7.388 24.809 -20.510 1.00 26.47 90 CYS A CA 1
ATOM 687 C C . CYS A 1 96 ? -6.449 25.788 -19.836 1.00 24.34 90 CYS A C 1
ATOM 688 O O . CYS A 1 96 ? -6.644 27.008 -19.906 1.00 25.22 90 CYS A O 1
ATOM 691 N N . GLN A 1 97 ? -5.438 25.255 -19.162 1.00 18.56 91 GLN A N 1
ATOM 692 C CA . GLN A 1 97 ? -4.496 26.109 -18.471 1.00 17.40 91 GLN A CA 1
ATOM 693 C C . GLN A 1 97 ? -3.736 26.897 -19.532 1.00 15.60 91 GLN A C 1
ATOM 694 O O . GLN A 1 97 ? -3.576 28.106 -19.400 1.00 13.50 91 GLN A O 1
ATOM 700 N N . SER A 1 98 ? -3.319 26.222 -20.604 1.00 25.42 92 SER A N 1
ATOM 701 C CA . SER A 1 98 ? -2.573 26.865 -21.693 1.00 26.42 92 SER A CA 1
ATOM 702 C C . SER A 1 98 ? -3.377 27.918 -22.454 1.00 26.54 92 SER A C 1
ATOM 703 O O . SER A 1 98 ? -2.824 28.933 -22.865 1.00 27.45 92 SER A O 1
ATOM 706 N N . PHE A 1 99 ? -4.671 27.671 -22.653 1.00 14.73 93 PHE A N 1
ATOM 707 C CA . PHE A 1 99 ? -5.548 28.617 -23.338 1.00 15.12 93 PHE A CA 1
ATOM 708 C C . PHE A 1 99 ? -5.656 29.884 -22.481 1.00 15.70 93 PHE A C 1
ATOM 709 O O . PHE A 1 99 ? -5.615 31.010 -22.995 1.00 15.91 93 PHE A O 1
ATOM 717 N N . TYR A 1 100 ? -5.757 29.693 -21.170 1.00 21.87 94 TYR A N 1
ATOM 718 C CA . TYR A 1 100 ? -5.869 30.813 -20.248 1.00 23.35 94 TYR A CA 1
ATOM 719 C C . TYR A 1 100 ? -4.559 31.585 -20.107 1.00 23.39 94 TYR A C 1
ATOM 720 O O . TYR A 1 100 ? -4.545 32.819 -20.163 1.00 23.03 94 TYR A O 1
ATOM 729 N N . GLU A 1 101 ? -3.462 30.871 -19.895 1.00 21.88 95 GLU A N 1
ATOM 730 C CA . GLU A 1 101 ? -2.192 31.545 -19.701 1.00 22.66 95 GLU A CA 1
ATOM 731 C C . GLU A 1 101 ? -1.798 32.434 -20.878 1.00 22.57 95 GLU A C 1
ATOM 732 O O . GLU A 1 101 ? -0.984 33.354 -20.733 1.00 21.38 95 GLU A O 1
ATOM 738 N N . ALA A 1 102 ? -2.419 32.193 -22.028 1.00 26.15 96 ALA A N 1
ATOM 739 C CA . ALA A 1 102 ? -2.151 32.988 -23.227 1.00 25.01 96 ALA A CA 1
ATOM 740 C C . ALA A 1 102 ? -3.098 34.193 -23.302 1.00 25.41 96 ALA A C 1
ATOM 741 O O . ALA A 1 102 ? -2.787 35.190 -23.943 1.00 25.81 96 ALA A O 1
ATOM 743 N N . LEU A 1 103 ? -4.239 34.108 -22.627 1.00 18.71 97 LEU A N 1
ATOM 744 C CA . LEU A 1 103 ? -5.227 35.180 -22.684 1.00 19.76 97 LEU A CA 1
ATOM 745 C C . LEU A 1 103 ? -5.271 36.085 -21.449 1.00 20.29 97 LEU A C 1
ATOM 746 O O . LEU A 1 103 ? -6.075 37.017 -21.365 1.00 18.92 97 LEU A O 1
ATOM 751 N N . THR A 1 104 ? -4.383 35.814 -20.504 1.00 26.29 98 THR A N 1
ATOM 752 C CA . THR A 1 104 ? -4.309 36.545 -19.240 1.00 26.92 98 THR A CA 1
ATOM 753 C C . THR A 1 104 ? -4.481 38.074 -19.348 1.00 26.82 98 THR A C 1
ATOM 754 O O . THR A 1 104 ? -5.317 38.663 -18.659 1.00 23.87 98 THR A O 1
ATOM 758 N N . LEU A 1 105 ? -3.693 38.703 -20.218 1.00 23.13 99 LEU A N 1
ATOM 759 C CA . LEU A 1 105 ? -3.730 40.148 -20.406 1.00 23.63 99 LEU A CA 1
ATOM 760 C C . LEU A 1 105 ? -5.065 40.546 -21.049 1.00 24.08 99 LEU A C 1
ATOM 761 O O . LEU A 1 105 ? -5.639 41.590 -20.734 1.00 21.23 99 LEU A O 1
ATOM 766 N N . PHE A 1 106 ? -5.550 39.684 -21.942 1.00 22.01 100 PHE A N 1
ATOM 767 C CA . PHE A 1 106 ? -6.817 39.858 -22.653 1.00 19.48 100 PHE A CA 1
ATOM 768 C C . PHE A 1 106 ? -7.956 39.847 -21.634 1.00 19.13 100 PHE A C 1
ATOM 769 O O . PHE A 1 106 ? -8.851 40.689 -21.669 1.00 18.79 100 PHE A O 1
ATOM 777 N N . ILE A 1 107 ? -7.895 38.894 -20.712 1.00 30.46 101 ILE A N 1
ATOM 778 C CA . ILE A 1 107 ? -8.919 38.722 -19.690 1.00 30.95 101 ILE A CA 1
ATOM 779 C C . ILE A 1 107 ? -9.049 39.882 -18.697 1.00 32.68 101 ILE A C 1
ATOM 780 O O . ILE A 1 107 ? -10.160 40.191 -18.254 1.00 33.56 101 ILE A O 1
ATOM 785 N N . SER A 1 108 ? -7.931 40.524 -18.348 1.00 25.47 102 SER A N 1
ATOM 786 C CA . SER A 1 108 ? -7.959 41.657 -17.414 1.00 25.41 102 SER A CA 1
ATOM 787 C C . SER A 1 108 ? -8.631 42.846 -18.085 1.00 25.72 102 SER A C 1
ATOM 788 O O . SER A 1 108 ? -9.436 43.540 -17.469 1.00 25.05 102 SER A O 1
ATOM 791 N N . ALA A 1 109 ? -8.288 43.083 -19.351 1.00 39.00 103 ALA A N 1
ATOM 792 C CA . ALA A 1 109 ? -8.872 44.180 -20.122 1.00 38.77 103 ALA A CA 1
ATOM 793 C C . ALA A 1 109 ? -10.389 44.014 -20.132 1.00 39.27 103 ALA A C 1
ATOM 794 O O . ALA A 1 109 ? -11.146 44.962 -19.891 1.00 41.77 103 ALA A O 1
ATOM 796 N N . LEU A 1 110 ? -10.824 42.797 -20.431 1.00 28.53 104 LEU A N 1
ATOM 797 C CA . LEU A 1 110 ? -12.243 42.469 -20.456 1.00 28.33 104 LEU A CA 1
ATOM 798 C C . LEU A 1 110 ? -12.865 42.993 -19.162 1.00 29.13 104 LEU A C 1
ATOM 799 O O . LEU A 1 110 ? -13.886 43.686 -19.169 1.00 27.97 104 LEU A O 1
ATOM 804 N N . ALA A 1 111 ? -12.225 42.639 -18.050 1.00 34.53 105 ALA A N 1
ATOM 805 C CA . ALA A 1 111 ? -12.666 43.041 -16.725 1.00 34.24 105 ALA A CA 1
ATOM 806 C C . ALA A 1 111 ? -12.663 44.549 -16.581 1.00 35.17 105 ALA A C 1
ATOM 807 O O . ALA A 1 111 ? -13.631 45.126 -16.087 1.00 36.14 105 ALA A O 1
ATOM 809 N N . ILE A 1 112 ? -11.575 45.191 -17.001 1.00 33.24 106 ILE A N 1
ATOM 810 C CA . ILE A 1 112 ? -11.488 46.646 -16.904 1.00 32.98 106 ILE A CA 1
ATOM 811 C C . ILE A 1 112 ? -12.671 47.217 -17.678 1.00 33.01 106 ILE A C 1
ATOM 812 O O . ILE A 1 112 ? -13.391 48.109 -17.212 1.00 32.45 106 ILE A O 1
ATOM 817 N N . THR A 1 113 ? -12.871 46.658 -18.864 1.00 27.63 107 THR A N 1
ATOM 818 C CA . THR A 1 113 ? -13.925 47.088 -19.757 1.00 28.30 107 THR A CA 1
ATOM 819 C C . THR A 1 113 ? -15.345 46.891 -19.231 1.00 29.95 107 THR A C 1
ATOM 820 O O . THR A 1 113 ? -16.205 47.739 -19.453 1.00 28.72 107 THR A O 1
ATOM 824 N N . LYS A 1 114 ? -15.621 45.790 -18.545 1.00 39.74 108 LYS A N 1
ATOM 825 C CA . LYS A 1 114 ? -16.981 45.637 -18.043 1.00 42.34 108 LYS A CA 1
ATOM 826 C C . LYS A 1 114 ? -17.172 46.173 -16.635 1.00 42.41 108 LYS A C 1
ATOM 827 O O . LYS A 1 114 ? -18.192 45.920 -15.991 1.00 43.11 108 LYS A O 1
ATOM 833 N N . GLY A 1 115 ? -16.197 46.943 -16.173 1.00 38.97 109 GLY A N 1
ATOM 834 C CA . GLY A 1 115 ? -16.281 47.525 -14.847 1.00 41.82 109 GLY A CA 1
ATOM 835 C C . GLY A 1 115 ? -16.347 46.478 -13.763 1.00 42.22 109 GLY A C 1
ATOM 836 O O . GLY A 1 115 ? -17.025 46.647 -12.756 1.00 43.21 109 GLY A O 1
ATOM 837 N N . VAL A 1 116 ? -15.636 45.383 -13.982 1.00 42.43 110 VAL A N 1
ATOM 838 C CA . VAL A 1 116 ? -15.606 44.298 -13.022 1.00 42.18 110 VAL A CA 1
ATOM 839 C C . VAL A 1 116 ? -14.285 44.280 -12.287 1.00 42.52 110 VAL A C 1
ATOM 840 O O . VAL A 1 116 ? -13.270 44.745 -12.800 1.00 43.57 110 VAL A O 1
ATOM 844 N N . ASP A 1 117 ? -14.299 43.761 -11.071 1.00 32.88 111 ASP A N 1
ATOM 845 C CA . ASP A 1 117 ? -13.070 43.693 -10.307 1.00 34.35 111 ASP A CA 1
ATOM 846 C C . ASP A 1 117 ? -12.107 42.732 -10.984 1.00 32.25 111 ASP A C 1
ATOM 847 O O . ASP A 1 117 ? -12.352 41.521 -11.007 1.00 32.20 111 ASP A O 1
ATOM 852 N N . VAL A 1 118 ? -11.027 43.247 -11.561 1.00 45.21 112 VAL A N 1
ATOM 853 C CA . VAL A 1 118 ? -10.054 42.338 -12.142 1.00 44.44 112 VAL A CA 1
ATOM 854 C C . VAL A 1 118 ? -9.762 41.503 -10.898 1.00 45.87 112 VAL A C 1
ATOM 855 O O . VAL A 1 118 ? -10.029 41.947 -9.779 1.00 48.43 112 VAL A O 1
ATOM 859 N N . GLY A 1 119 ? -9.234 40.306 -11.044 1.00 31.49 113 GLY A N 1
ATOM 860 C CA . GLY A 1 119 ? -9.018 39.542 -9.833 1.00 30.24 113 GLY A CA 1
ATOM 861 C C . GLY A 1 119 ? -10.239 38.673 -9.590 1.00 29.03 113 GLY A C 1
ATOM 862 O O . GLY A 1 119 ? -10.140 37.444 -9.621 1.00 28.05 113 GLY A O 1
ATOM 863 N N . ARG A 1 120 ? -11.399 39.279 -9.350 1.00 25.03 114 ARG A N 1
ATOM 864 C CA . ARG A 1 120 ? -12.589 38.449 -9.140 1.00 27.97 114 ARG A CA 1
ATOM 865 C C . ARG A 1 120 ? -12.979 37.821 -10.485 1.00 26.15 114 ARG A C 1
ATOM 866 O O . ARG A 1 120 ? -13.361 36.640 -10.567 1.00 23.70 114 ARG A O 1
ATOM 874 N N . TYR A 1 121 ? -12.848 38.618 -11.543 1.00 41.49 115 TYR A N 1
ATOM 875 C CA . TYR A 1 121 ? -13.165 38.161 -12.888 1.00 40.69 115 TYR A CA 1
ATOM 876 C C . TYR A 1 121 ? -12.322 36.906 -13.127 1.00 39.71 115 TYR A C 1
ATOM 877 O O . TYR A 1 121 ? -12.845 35.822 -13.432 1.00 39.80 115 TYR A O 1
ATOM 886 N N . HIS A 1 122 ? -11.012 37.075 -12.976 1.00 22.68 116 HIS A N 1
ATOM 887 C CA . HIS A 1 122 ? -10.060 35.993 -13.159 1.00 21.66 116 HIS A CA 1
ATOM 888 C C . HIS A 1 122 ? -10.385 34.770 -12.307 1.00 22.52 116 HIS A C 1
ATOM 889 O O . HIS A 1 122 ? -10.312 33.631 -12.775 1.00 22.48 116 HIS A O 1
ATOM 896 N N . GLN A 1 123 ? -10.735 35.007 -11.049 1.00 37.05 117 GLN A N 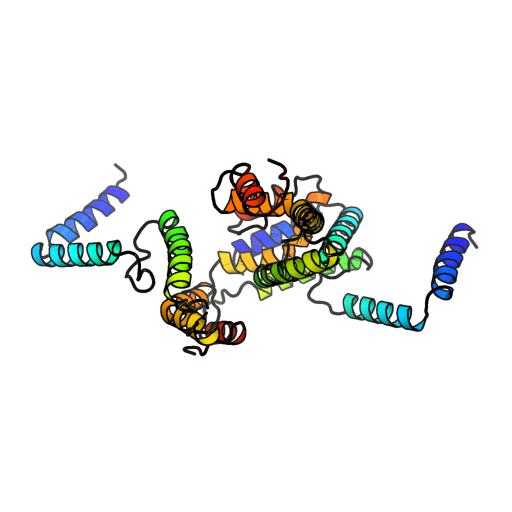1
ATOM 897 C CA . GLN A 1 123 ? -11.052 33.920 -10.127 1.00 39.17 117 GLN A CA 1
ATOM 898 C C . GLN A 1 123 ? -12.310 33.151 -10.519 1.00 39.94 117 GLN A C 1
ATOM 899 O O . GLN A 1 123 ? -12.335 31.922 -10.445 1.00 40.37 117 GLN A O 1
ATOM 905 N N . GLN A 1 124 ? -13.346 33.863 -10.951 1.00 31.11 118 GLN A N 1
ATOM 906 C CA . GLN A 1 124 ? -14.563 33.191 -11.376 1.00 32.48 118 GLN A CA 1
ATOM 907 C C . GLN A 1 124 ? -14.166 32.295 -12.551 1.00 32.63 118 GLN A C 1
ATOM 908 O O . GLN A 1 124 ? -14.474 31.096 -12.588 1.00 32.27 118 GLN A O 1
ATOM 914 N N . LEU A 1 125 ? -13.436 32.893 -13.487 1.00 39.91 119 LEU A N 1
ATOM 915 C CA . LEU A 1 125 ? -12.949 32.200 -14.676 1.00 40.71 119 LEU A CA 1
ATOM 916 C C . LEU A 1 125 ? -12.386 30.833 -14.293 1.00 42.15 119 LEU A C 1
ATOM 917 O O . LEU A 1 125 ? -12.814 29.808 -14.823 1.00 41.30 119 LEU A O 1
ATOM 922 N N . GLY A 1 126 ? -11.425 30.836 -13.369 1.00 35.17 120 GLY A N 1
ATOM 923 C CA . GLY A 1 126 ? -10.791 29.603 -12.932 1.00 36.59 120 GLY A CA 1
ATOM 924 C C . GLY A 1 126 ? -11.661 28.632 -12.145 1.00 38.04 120 GLY A C 1
ATOM 925 O O . GLY A 1 126 ? -11.379 27.437 -12.103 1.00 37.24 120 GLY A O 1
ATOM 926 N N . LYS A 1 127 ? -12.707 29.126 -11.495 1.00 49.41 121 LYS A N 1
ATOM 927 C CA . LYS A 1 127 ? -13.581 28.239 -10.736 1.00 51.42 121 LYS A CA 1
ATOM 928 C C . LYS A 1 127 ? -14.477 27.518 -11.751 1.00 51.45 121 LYS A C 1
ATOM 929 O O . LYS A 1 127 ? -14.556 26.287 -11.749 1.00 51.23 121 LYS A O 1
ATOM 935 N N . ARG A 1 128 ? -15.115 28.291 -12.633 1.00 47.76 122 ARG A N 1
ATOM 936 C CA . ARG A 1 128 ? -16.004 27.736 -13.655 1.00 47.61 122 ARG A CA 1
ATOM 937 C C . ARG A 1 128 ? -15.272 26.648 -14.444 1.00 45.21 122 ARG A C 1
ATOM 938 O O . ARG A 1 128 ? -15.733 25.506 -14.516 1.00 45.58 122 ARG A O 1
ATOM 946 N N . PHE A 1 129 ? -14.147 27.013 -15.053 1.00 42.68 123 PHE A N 1
ATOM 947 C CA . PHE A 1 129 ? -13.329 26.063 -15.802 1.00 41.60 123 PHE A CA 1
ATOM 948 C C . PHE A 1 129 ? -12.219 25.731 -14.804 1.00 40.87 123 PHE A C 1
ATOM 949 O O . PHE A 1 129 ? -11.853 26.571 -13.986 1.00 42.71 123 PHE A O 1
ATOM 957 N N . GLY A 1 130 ? -11.698 24.516 -14.825 1.00 49.83 124 GLY A N 1
ATOM 958 C CA . GLY A 1 130 ? -10.672 24.178 -13.851 1.00 49.13 124 GLY A CA 1
ATOM 959 C C . GLY A 1 130 ? -9.332 24.812 -14.165 1.00 48.02 124 GLY A C 1
ATOM 960 O O . GLY A 1 130 ? -8.415 24.134 -14.614 1.00 48.28 124 GLY A O 1
ATOM 961 N N . VAL A 1 131 ? -9.202 26.110 -13.924 1.00 29.97 125 VAL A N 1
ATOM 962 C CA . VAL A 1 131 ? -7.953 26.800 -14.234 1.00 28.84 125 VAL A CA 1
ATOM 963 C C . VAL A 1 131 ? -7.272 27.449 -13.020 1.00 27.46 125 VAL A C 1
ATOM 964 O O . VAL A 1 131 ? -7.933 27.883 -12.066 1.00 25.96 125 VAL A O 1
ATOM 968 N N . LEU A 1 132 ? -5.941 27.477 -13.055 1.00 27.90 126 LEU A N 1
ATOM 969 C CA . LEU A 1 132 ? -5.151 28.070 -11.980 1.00 26.38 126 LEU A CA 1
ATOM 970 C C . LEU A 1 132 ? -4.908 29.496 -12.437 1.00 25.38 126 LEU A C 1
ATOM 971 O O . LEU A 1 132 ? -4.013 29.755 -13.254 1.00 25.82 126 LEU A O 1
ATOM 976 N N . THR A 1 133 ? -5.706 30.420 -11.914 1.00 29.44 127 THR A N 1
ATOM 977 C CA . THR A 1 133 ? -5.626 31.813 -12.323 1.00 28.66 127 THR A CA 1
ATOM 978 C C . THR A 1 133 ? -4.576 32.680 -11.660 1.00 29.01 127 THR A C 1
ATOM 979 O O . THR A 1 133 ? -4.097 32.394 -10.562 1.00 29.97 127 THR A O 1
ATOM 983 N N . VAL A 1 134 ? -4.249 33.754 -12.364 1.00 29.43 128 VAL A N 1
ATOM 984 C CA . VAL A 1 134 ? -3.263 34.734 -11.953 1.00 29.10 128 VAL A CA 1
ATOM 985 C C . VAL A 1 134 ? -3.671 35.522 -10.687 1.00 30.09 128 VAL A C 1
ATOM 986 O O . VAL A 1 134 ? -2.841 36.191 -10.066 1.00 30.43 128 VAL A O 1
ATOM 990 N N . TYR A 1 135 ? -4.943 35.437 -10.304 1.00 34.48 129 TYR A N 1
ATOM 991 C CA . TYR A 1 135 ? -5.430 36.088 -9.088 1.00 34.19 129 TYR A CA 1
ATOM 992 C C . TYR A 1 135 ? -6.060 35.035 -8.182 1.00 35.60 129 TYR A C 1
ATOM 993 O O . TYR A 1 135 ? -6.265 33.899 -8.666 1.00 36.89 129 TYR A O 1
ATOM 1003 N N . MET B 1 7 ? -29.715 2.756 4.448 1.00 69.00 201 MET B N 1
ATOM 1004 C CA . MET B 1 7 ? -28.392 3.195 3.894 1.00 69.20 201 MET B CA 1
ATOM 1005 C C . MET B 1 7 ? -28.271 3.007 2.383 1.00 67.74 201 MET B C 1
ATOM 1006 O O . MET B 1 7 ? -28.656 1.963 1.848 1.00 67.50 201 MET B O 1
ATOM 1011 N N . LYS B 1 8 ? -27.704 4.011 1.712 1.00 54.29 202 LYS B N 1
ATOM 1012 C CA . LYS B 1 8 ? -27.488 3.951 0.269 1.00 52.53 202 LYS B CA 1
ATOM 1013 C C . LYS B 1 8 ? -27.099 2.519 -0.098 1.00 51.48 202 LYS B C 1
ATOM 1014 O O . LYS B 1 8 ? -26.109 1.984 0.397 1.00 51.93 202 LYS B O 1
ATOM 1020 N N . PRO B 1 9 ? -27.883 1.876 -0.970 1.00 48.43 203 PRO B N 1
ATOM 1021 C CA . PRO B 1 9 ? -27.575 0.503 -1.353 1.00 46.62 203 PRO B CA 1
ATOM 1022 C C . PRO B 1 9 ? -26.239 0.397 -2.069 1.00 45.44 203 PRO B C 1
ATOM 1023 O O . PRO B 1 9 ? -25.552 -0.611 -1.933 1.00 46.10 203 PRO B O 1
ATOM 1027 N N . GLN B 1 10 ? -25.862 1.427 -2.830 1.00 43.00 204 GLN B N 1
ATOM 1028 C CA . GLN B 1 10 ? -24.594 1.375 -3.542 1.00 39.93 204 GLN B CA 1
ATOM 1029 C C . GLN B 1 10 ? -23.451 1.348 -2.551 1.00 38.73 204 GLN B C 1
ATOM 1030 O O . GLN B 1 10 ? -22.462 0.641 -2.754 1.00 36.58 204 GLN B O 1
ATOM 1036 N N . LEU B 1 11 ? -23.598 2.133 -1.488 1.00 36.39 205 LEU B N 1
ATOM 1037 C CA . LEU B 1 11 ? -22.597 2.212 -0.440 1.00 35.74 205 LEU B CA 1
ATOM 1038 C C . LEU B 1 11 ? -22.504 0.824 0.208 1.00 35.83 205 LEU B C 1
ATOM 1039 O O . LEU B 1 11 ? -21.414 0.258 0.357 1.00 34.46 205 LEU B O 1
ATOM 1044 N N . LEU B 1 12 ? -23.664 0.276 0.566 1.00 32.50 206 LEU B N 1
ATOM 1045 C CA . LEU B 1 12 ? -23.729 -1.033 1.183 1.00 32.00 206 LEU B CA 1
ATOM 1046 C C . LEU B 1 12 ? -23.061 -2.089 0.309 1.00 30.86 206 LEU B C 1
ATOM 1047 O O . LEU B 1 12 ? -22.376 -2.972 0.822 1.00 30.82 206 LEU B O 1
ATOM 1052 N N . ALA B 1 13 ? -23.270 -2.016 -1.000 1.00 36.88 207 ALA B N 1
ATOM 1053 C CA . ALA B 1 13 ? -22.661 -2.982 -1.900 1.00 37.42 207 ALA B CA 1
ATOM 1054 C C . ALA B 1 13 ? -21.149 -2.795 -1.863 1.00 37.74 207 ALA B C 1
ATOM 1055 O O . ALA B 1 13 ? -20.401 -3.764 -1.800 1.00 39.22 207 ALA B O 1
ATOM 1057 N N . LEU B 1 14 ? -20.713 -1.541 -1.898 1.00 35.15 208 LEU B N 1
ATOM 1058 C CA . LEU B 1 14 ? -19.292 -1.213 -1.876 1.00 34.80 208 LEU B CA 1
ATOM 1059 C C . LEU B 1 14 ? -18.612 -1.725 -0.605 1.00 36.28 208 LEU B C 1
ATOM 1060 O O . LEU B 1 14 ? -17.500 -2.251 -0.673 1.00 36.86 208 LEU B O 1
ATOM 1065 N N . LYS B 1 15 ? -19.270 -1.561 0.545 1.00 28.72 209 LYS B N 1
ATOM 1066 C CA . LYS B 1 15 ? -18.724 -2.029 1.820 1.00 30.47 209 LYS B CA 1
ATOM 1067 C C . LYS B 1 15 ? -18.761 -3.542 1.822 1.00 31.34 209 LYS B C 1
ATOM 1068 O O . LYS B 1 15 ? -17.802 -4.214 2.215 1.00 30.49 209 LYS B O 1
ATOM 1074 N N . GLN B 1 16 ? -19.906 -4.063 1.406 1.00 46.99 210 GLN B N 1
ATOM 1075 C CA . GLN B 1 16 ? -20.117 -5.490 1.334 1.00 48.35 210 GLN B CA 1
ATOM 1076 C C . GLN B 1 16 ? -18.950 -6.144 0.611 1.00 47.44 210 GLN B C 1
ATOM 1077 O O . GLN B 1 16 ? -18.383 -7.123 1.093 1.00 47.37 210 GLN B O 1
ATOM 1083 N N . PHE B 1 17 ? -18.594 -5.583 -0.541 1.00 24.60 211 PHE B N 1
ATOM 1084 C CA . PHE B 1 17 ? -17.508 -6.107 -1.358 1.00 23.11 211 PHE B CA 1
ATOM 1085 C C . PHE B 1 17 ? -16.131 -6.131 -0.690 1.00 20.51 211 PHE B C 1
ATOM 1086 O O . PHE B 1 17 ? -15.513 -7.185 -0.633 1.00 20.38 211 PHE B O 1
ATOM 1094 N N . VAL B 1 18 ? -15.633 -4.996 -0.196 1.00 36.25 212 VAL B N 1
ATOM 1095 C CA . VAL B 1 18 ? -14.308 -5.000 0.445 1.00 37.21 212 VAL B CA 1
ATOM 1096 C C . VAL B 1 18 ? -14.336 -5.812 1.728 1.00 37.34 212 VAL B C 1
ATOM 1097 O O . VAL B 1 18 ? -13.333 -6.412 2.107 1.00 39.51 212 VAL B O 1
ATOM 1101 N N . GLN B 1 19 ? -15.493 -5.846 2.378 1.00 28.02 213 GLN B N 1
ATOM 1102 C CA . GLN B 1 19 ? -15.654 -6.599 3.616 1.00 28.55 213 GLN B CA 1
ATOM 1103 C C . GLN B 1 19 ? -15.534 -8.102 3.340 1.00 28.40 213 GLN B C 1
ATOM 1104 O O . GLN B 1 19 ? -14.863 -8.827 4.085 1.00 28.54 213 GLN B O 1
ATOM 1110 N N . THR B 1 20 ? -16.195 -8.558 2.269 1.00 29.76 214 THR B N 1
ATOM 1111 C CA . THR B 1 20 ? -16.196 -9.962 1.840 1.00 27.96 214 THR B CA 1
ATOM 1112 C C . THR B 1 20 ? -14.845 -10.345 1.274 1.00 27.70 214 THR B C 1
ATOM 1113 O O . THR B 1 20 ? -14.294 -11.407 1.583 1.00 25.93 214 THR B O 1
ATOM 1117 N N . GLU B 1 21 ? -14.327 -9.484 0.411 1.00 28.60 215 GLU B N 1
ATOM 1118 C CA . GLU B 1 21 ? -13.030 -9.734 -0.187 1.00 29.41 215 GLU B CA 1
ATOM 1119 C C . GLU B 1 21 ? -12.031 -9.918 0.952 1.00 29.51 215 GLU B C 1
ATOM 1120 O O . GLU B 1 21 ? -11.090 -10.705 0.830 1.00 29.44 215 GLU B O 1
ATOM 1126 N N . PHE B 1 22 ? -12.239 -9.196 2.055 1.00 33.56 216 PHE B N 1
ATOM 1127 C CA . PHE B 1 22 ? -11.348 -9.294 3.217 1.00 34.21 216 PHE B CA 1
ATOM 1128 C C . PHE B 1 22 ? -11.530 -10.586 4.013 1.00 36.29 216 PHE B C 1
ATOM 1129 O O . PHE B 1 22 ? -10.564 -11.147 4.534 1.00 36.46 216 PHE B O 1
ATOM 1137 N N . GLU B 1 23 ? -12.769 -11.056 4.107 1.00 52.43 217 GLU B N 1
ATOM 1138 C CA . GLU B 1 23 ? -13.057 -12.248 4.884 1.00 52.61 217 GLU B CA 1
ATOM 1139 C C . GLU B 1 23 ? -12.567 -13.548 4.251 1.00 53.27 217 GLU B C 1
ATOM 1140 O O . GLU B 1 23 ? -12.293 -14.519 4.961 1.00 53.99 217 GLU B O 1
ATOM 1146 N N . LYS B 1 24 ? -12.434 -13.583 2.929 1.00 36.46 218 LYS B N 1
ATOM 1147 C CA . LYS B 1 24 ? -11.992 -14.825 2.295 1.00 36.15 218 LYS B CA 1
ATOM 1148 C C . LYS B 1 24 ? -10.519 -14.830 1.896 1.00 35.87 218 LYS B C 1
ATOM 1149 O O . LYS B 1 24 ? -10.085 -15.670 1.117 1.00 38.40 218 LYS B O 1
ATOM 1155 N N . VAL B 1 25 ? -9.740 -13.894 2.411 1.00 31.19 219 VAL B N 1
ATOM 1156 C CA . VAL B 1 25 ? -8.316 -13.849 2.064 1.00 30.91 219 VAL B CA 1
ATOM 1157 C C . VAL B 1 25 ? -7.539 -14.325 3.300 1.00 29.27 219 VAL B C 1
ATOM 1158 O O . VAL B 1 25 ? -8.028 -14.201 4.422 1.00 29.46 219 VAL B O 1
ATOM 1162 N N . ASP B 1 26 ? -6.351 -14.890 3.110 1.00 29.28 220 ASP B N 1
ATOM 1163 C CA . ASP B 1 26 ? -5.560 -15.348 4.256 1.00 29.94 220 ASP B CA 1
ATOM 1164 C C . ASP B 1 26 ? -5.180 -14.137 5.115 1.00 30.01 220 ASP B C 1
ATOM 1165 O O . ASP B 1 26 ? -4.301 -13.354 4.736 1.00 30.64 220 ASP B O 1
ATOM 1170 N N . PHE B 1 27 ? -5.825 -14.008 6.278 1.00 25.09 221 PHE B N 1
ATOM 1171 C CA . PHE B 1 27 ? -5.597 -12.878 7.185 1.00 23.58 221 PHE B CA 1
ATOM 1172 C C . PHE B 1 27 ? -4.161 -12.505 7.503 1.00 21.82 221 PHE B C 1
ATOM 1173 O O . PHE B 1 27 ? -3.772 -11.347 7.391 1.00 20.00 221 PHE B O 1
ATOM 1181 N N . GLU B 1 28 ? -3.409 -13.481 7.991 1.00 24.86 222 GLU B N 1
ATOM 1182 C CA . GLU B 1 28 ? -2.016 -13.276 8.373 1.00 26.69 222 GLU B CA 1
ATOM 1183 C C . GLU B 1 28 ? -1.159 -12.772 7.217 1.00 25.00 222 GLU B C 1
ATOM 1184 O O . GLU B 1 28 ? -0.269 -11.953 7.420 1.00 26.16 222 GLU B O 1
ATOM 1190 N N . THR B 1 29 ? -1.443 -13.240 6.006 1.00 22.67 223 THR B N 1
ATOM 1191 C CA . THR B 1 29 ? -0.706 -12.790 4.840 1.00 21.59 223 THR B CA 1
ATOM 1192 C C . THR B 1 29 ? -1.194 -11.375 4.531 1.00 23.43 223 THR B C 1
ATOM 1193 O O . THR B 1 29 ? -0.418 -10.499 4.118 1.00 24.19 223 THR B O 1
ATOM 1197 N N . PHE B 1 30 ? -2.486 -11.146 4.742 1.00 26.72 224 PHE B N 1
ATOM 1198 C CA . PHE B 1 30 ? -3.063 -9.829 4.503 1.00 26.72 224 PHE B CA 1
ATOM 1199 C C . PHE B 1 30 ? -2.483 -8.789 5.456 1.00 27.14 224 PHE B C 1
ATOM 1200 O O . PHE B 1 30 ? -2.135 -7.680 5.046 1.00 29.40 224 PHE B O 1
ATOM 1208 N N . ARG B 1 31 ? -2.402 -9.160 6.731 1.00 20.77 225 ARG B N 1
ATOM 1209 C CA . ARG B 1 31 ? -1.889 -8.293 7.787 1.00 19.89 225 ARG B CA 1
ATOM 1210 C C . ARG B 1 31 ? -0.467 -7.793 7.509 1.00 20.58 225 ARG B C 1
ATOM 1211 O O . ARG B 1 31 ? -0.170 -6.606 7.656 1.00 21.21 225 ARG B O 1
ATOM 1219 N N . GLN B 1 32 ? 0.421 -8.705 7.134 1.00 13.85 226 GLN B N 1
ATOM 1220 C CA . GLN B 1 32 ? 1.789 -8.323 6.845 1.00 14.65 226 GLN B CA 1
ATOM 1221 C C . GLN B 1 32 ? 1.779 -7.327 5.718 1.00 13.69 226 GLN B C 1
ATOM 1222 O O . GLN B 1 32 ? 2.409 -6.280 5.820 1.00 14.65 226 GLN B O 1
ATOM 1228 N N . ASN B 1 33 ? 1.039 -7.643 4.656 1.00 24.63 227 ASN B N 1
ATOM 1229 C CA . ASN B 1 33 ? 0.940 -6.772 3.479 1.00 24.87 227 ASN B CA 1
ATOM 1230 C C . ASN B 1 33 ? 0.338 -5.414 3.848 1.00 24.85 227 ASN B C 1
ATOM 1231 O O . ASN B 1 33 ? 0.861 -4.378 3.439 1.00 25.06 227 ASN B O 1
ATOM 1236 N N . PHE B 1 34 ? -0.760 -5.409 4.612 1.00 22.15 228 PHE B N 1
ATOM 1237 C CA . PHE B 1 34 ? -1.360 -4.140 5.027 1.00 21.10 228 PHE B CA 1
ATOM 1238 C C . PHE B 1 34 ? -0.280 -3.364 5.778 1.00 20.49 228 PHE B C 1
ATOM 1239 O O . PHE B 1 34 ? 0.082 -2.261 5.376 1.00 21.29 228 PHE B O 1
ATOM 1247 N N . ASN B 1 35 ? 0.251 -3.966 6.844 1.00 19.98 229 ASN B N 1
ATOM 1248 C CA . ASN B 1 35 ? 1.293 -3.345 7.659 1.00 21.23 229 ASN B CA 1
ATOM 1249 C C . ASN B 1 35 ? 2.511 -2.904 6.845 1.00 20.70 229 ASN B C 1
ATOM 1250 O O . ASN B 1 35 ? 3.140 -1.913 7.175 1.00 20.75 229 ASN B O 1
ATOM 1255 N N . ARG B 1 36 ? 2.857 -3.635 5.794 1.00 24.56 230 ARG B N 1
ATOM 1256 C CA . ARG B 1 36 ? 4.004 -3.236 4.982 1.00 27.08 230 ARG B CA 1
ATOM 1257 C C . ARG B 1 36 ? 3.657 -2.068 4.049 1.00 26.29 230 ARG B C 1
ATOM 1258 O O . ARG B 1 36 ? 4.523 -1.260 3.748 1.00 27.48 230 ARG B O 1
ATOM 1266 N N . CYS B 1 37 ? 2.411 -1.974 3.589 1.00 23.23 231 CYS B N 1
ATOM 1267 C CA . CYS B 1 37 ? 2.014 -0.861 2.722 1.00 26.06 231 CYS B CA 1
ATOM 1268 C C . CYS B 1 37 ? 1.884 0.388 3.573 1.00 26.17 231 CYS B C 1
ATOM 1269 O O . CYS B 1 37 ? 2.243 1.489 3.151 1.00 27.74 231 CYS B O 1
ATOM 1272 N N . LEU B 1 38 ? 1.334 0.205 4.767 1.00 27.64 232 LEU B N 1
ATOM 1273 C CA . LEU B 1 38 ? 1.117 1.296 5.699 1.00 28.53 232 LEU B CA 1
ATOM 1274 C C . LEU B 1 38 ? 2.432 1.904 6.160 1.00 28.25 232 LEU B C 1
ATOM 1275 O O . LEU B 1 38 ? 2.558 3.126 6.261 1.00 25.57 232 LEU B O 1
ATOM 1280 N N . GLU B 1 39 ? 3.410 1.047 6.446 1.00 25.88 233 GLU B N 1
ATOM 1281 C CA . GLU B 1 39 ? 4.697 1.534 6.911 1.00 28.55 233 GLU B CA 1
ATOM 1282 C C . GLU B 1 39 ? 5.470 2.268 5.817 1.00 28.33 233 GLU B C 1
ATOM 1283 O O . GLU B 1 39 ? 6.144 3.258 6.092 1.00 28.24 233 GLU B O 1
ATOM 1289 N N . ARG B 1 40 ? 5.371 1.781 4.581 1.00 34.34 234 ARG B N 1
ATOM 1290 C CA . ARG B 1 40 ? 6.045 2.410 3.447 1.00 35.96 234 ARG B CA 1
ATOM 1291 C C . ARG B 1 40 ? 5.384 3.742 3.176 1.00 36.04 234 ARG B C 1
ATOM 1292 O O . ARG B 1 40 ? 6.031 4.699 2.766 1.00 37.38 234 ARG B O 1
ATOM 1300 N N . GLU B 1 41 ? 4.079 3.777 3.395 1.00 30.83 235 GLU B N 1
ATOM 1301 C CA . GLU B 1 41 ? 3.273 4.964 3.190 1.00 31.80 235 GLU B CA 1
ATOM 1302 C C . GLU B 1 41 ? 3.603 6.046 4.210 1.00 34.00 235 GLU B C 1
ATOM 1303 O O . GLU B 1 41 ? 3.654 7.228 3.865 1.00 35.82 235 GLU B O 1
ATOM 1309 N N . GLN B 1 42 ? 3.833 5.641 5.461 1.00 42.00 236 GLN B N 1
ATOM 1310 C CA . GLN B 1 42 ? 4.110 6.583 6.545 1.00 42.49 236 GLN B CA 1
ATOM 1311 C C . GLN B 1 42 ? 5.560 7.041 6.770 1.00 44.24 236 GLN B C 1
ATOM 1312 O O . GLN B 1 42 ? 5.794 7.961 7.544 1.00 45.09 236 GLN B O 1
ATOM 1318 N N . SER B 1 43 ? 6.532 6.419 6.112 1.00 37.32 237 SER B N 1
ATOM 1319 C CA . SER B 1 43 ? 7.920 6.850 6.268 1.00 39.37 237 SER B CA 1
ATOM 1320 C C . SER B 1 43 ? 8.138 8.274 5.745 1.00 40.87 237 SER B C 1
ATOM 1321 O O . SER B 1 43 ? 9.102 8.941 6.132 1.00 40.96 237 SER B O 1
ATOM 1324 N N . THR B 1 44 ? 7.241 8.709 4.858 1.00 62.52 238 THR B N 1
ATOM 1325 C CA . THR B 1 44 ? 7.244 10.027 4.205 1.00 64.13 238 THR B CA 1
ATOM 1326 C C . THR B 1 44 ? 8.548 10.817 4.156 1.00 66.74 238 THR B C 1
ATOM 1327 O O . THR B 1 44 ? 8.892 11.538 5.095 1.00 67.88 238 THR B O 1
ATOM 1331 N N . LEU B 1 45 ? 9.240 10.696 3.028 1.00 139.67 239 LEU B N 1
ATOM 1332 C CA . LEU B 1 45 ? 10.495 11.388 2.762 1.00 140.16 239 LEU B CA 1
ATOM 1333 C C . LEU B 1 45 ? 10.933 10.979 1.354 1.00 139.37 239 LEU B C 1
ATOM 1334 O O . LEU B 1 45 ? 11.333 11.819 0.551 1.00 140.06 239 LEU B O 1
ATOM 1339 N N . LEU B 1 46 ? 10.832 9.683 1.061 1.00 57.95 240 LEU B N 1
ATOM 1340 C CA . LEU B 1 46 ? 11.188 9.133 -0.253 1.00 54.73 240 LEU B CA 1
ATOM 1341 C C . LEU B 1 46 ? 9.867 9.039 -1.020 1.00 52.71 240 LEU B C 1
ATOM 1342 O O . LEU B 1 46 ? 9.635 8.130 -1.830 1.00 50.69 240 LEU B O 1
ATOM 1347 N N . ILE B 1 47 ? 9.017 10.021 -0.732 1.00 54.41 241 ILE B N 1
ATOM 1348 C CA . ILE B 1 47 ? 7.667 10.173 -1.264 1.00 52.42 241 ILE B CA 1
ATOM 1349 C C . ILE B 1 47 ? 7.488 9.917 -2.760 1.00 51.16 241 ILE B C 1
ATOM 1350 O O . ILE B 1 47 ? 6.441 9.420 -3.163 1.00 51.85 241 ILE B O 1
ATOM 1355 N N . TYR B 1 48 ? 8.498 10.233 -3.575 1.00 39.34 242 TYR B N 1
ATOM 1356 C CA . TYR B 1 48 ? 8.369 10.094 -5.029 1.00 37.89 242 TYR B CA 1
ATOM 1357 C C . TYR B 1 48 ? 8.494 8.713 -5.661 1.00 38.20 242 TYR B C 1
ATOM 1358 O O . TYR B 1 48 ? 8.540 8.600 -6.890 1.00 38.90 242 TYR B O 1
ATOM 1367 N N . GLU B 1 49 ? 8.543 7.670 -4.836 1.00 27.94 243 GLU B N 1
ATOM 1368 C CA . GLU B 1 49 ? 8.646 6.292 -5.336 1.00 27.39 243 GLU B CA 1
ATOM 1369 C C . GLU B 1 49 ? 7.748 5.435 -4.479 1.00 26.97 243 GLU B C 1
ATOM 1370 O O . GLU B 1 49 ? 7.657 4.228 -4.662 1.00 25.48 243 GLU B O 1
ATOM 1376 N N . ASP B 1 50 ? 7.116 6.064 -3.505 1.00 33.24 244 ASP B N 1
ATOM 1377 C CA . ASP B 1 50 ? 6.241 5.336 -2.610 1.00 35.84 244 ASP B CA 1
ATOM 1378 C C . ASP B 1 50 ? 4.979 5.004 -3.359 1.00 36.57 244 ASP B C 1
ATOM 1379 O O . ASP B 1 50 ? 4.459 5.860 -4.076 1.00 34.28 244 ASP B O 1
ATOM 1384 N N . ASP B 1 51 ? 4.498 3.771 -3.246 1.00 79.44 245 ASP B N 1
ATOM 1385 C CA . ASP B 1 51 ? 3.227 3.542 -3.859 1.00 83.05 245 ASP B CA 1
ATOM 1386 C C . ASP B 1 51 ? 2.609 4.586 -2.956 1.00 85.23 245 ASP B C 1
ATOM 1387 O O . ASP B 1 51 ? 2.510 4.390 -1.733 1.00 88.40 245 ASP B O 1
ATOM 1392 N N . ASP B 1 52 ? 2.265 5.724 -3.532 1.00 41.21 246 ASP B N 1
ATOM 1393 C CA . ASP B 1 52 ? 1.742 6.792 -2.716 1.00 39.90 246 ASP B CA 1
ATOM 1394 C C . ASP B 1 52 ? 0.704 7.416 -3.593 1.00 38.32 246 ASP B C 1
ATOM 1395 O O . ASP B 1 52 ? 0.382 6.863 -4.641 1.00 37.37 246 ASP B O 1
ATOM 1400 N N . TYR B 1 53 ? 0.206 8.586 -3.222 1.00 53.07 247 TYR B N 1
ATOM 1401 C CA . TYR B 1 53 ? -0.827 9.148 -4.053 1.00 50.70 247 TYR B CA 1
ATOM 1402 C C . TYR B 1 53 ? -1.842 8.045 -3.849 1.00 49.36 247 TYR B C 1
ATOM 1403 O O . TYR B 1 53 ? -2.412 7.509 -4.795 1.00 50.48 247 TYR B O 1
ATOM 1412 N N . ASP B 1 54 ? -1.959 7.667 -2.580 1.00 35.56 248 ASP B N 1
ATOM 1413 C CA . ASP B 1 54 ? -2.894 6.666 -2.103 1.00 35.99 248 ASP B CA 1
ATOM 1414 C C . ASP B 1 54 ? -3.911 7.471 -1.279 1.00 36.20 248 ASP B C 1
ATOM 1415 O O . ASP B 1 54 ? -5.120 7.272 -1.389 1.00 36.27 248 ASP B O 1
ATOM 1420 N N . ASP B 1 55 ? -3.391 8.404 -0.486 1.00 26.53 249 ASP B N 1
ATOM 1421 C CA . ASP B 1 55 ? -4.195 9.265 0.363 1.00 28.91 249 ASP B CA 1
ATOM 1422 C C . ASP B 1 55 ? -4.890 10.372 -0.416 1.00 29.15 249 ASP B C 1
ATOM 1423 O O . ASP B 1 55 ? -4.625 10.572 -1.605 1.00 29.14 249 ASP B O 1
ATOM 1428 N N . GLN B 1 56 ? -5.760 11.096 0.287 1.00 41.59 250 GLN B N 1
ATOM 1429 C CA . GLN B 1 56 ? -6.547 12.185 -0.281 1.00 42.67 250 GLN B CA 1
ATOM 1430 C C . GLN B 1 56 ? -5.768 13.207 -1.115 1.00 41.29 250 GLN B C 1
ATOM 1431 O O . GLN B 1 56 ? -4.627 13.531 -0.806 1.00 39.14 250 GLN B O 1
ATOM 1437 N N . SER B 1 57 ? -6.426 13.717 -2.158 1.00 43.86 251 SER B N 1
ATOM 1438 C CA . SER B 1 57 ? -5.851 14.674 -3.102 1.00 44.43 251 SER B CA 1
ATOM 1439 C C . SER B 1 57 ? -5.362 15.981 -2.485 1.00 45.11 251 SER B C 1
ATOM 1440 O O . SER B 1 57 ? -4.256 16.444 -2.782 1.00 44.70 251 SER B O 1
ATOM 1443 N N . PHE B 1 58 ? -6.196 16.590 -1.647 1.00 58.02 252 PHE B N 1
ATOM 1444 C CA . PHE B 1 58 ? -5.837 17.850 -1.006 1.00 57.94 252 PHE B CA 1
ATOM 1445 C C . PHE B 1 58 ? -4.614 17.725 -0.122 1.00 55.84 252 PHE B C 1
ATOM 1446 O O . PHE B 1 58 ? -3.826 18.646 -0.046 1.00 54.46 252 PHE B O 1
ATOM 1454 N N . PHE B 1 59 ? -4.476 16.607 0.580 1.00 37.05 253 PHE B N 1
ATOM 1455 C CA . PHE B 1 59 ? -3.318 16.418 1.442 1.00 35.75 253 PHE B CA 1
ATOM 1456 C C . PHE B 1 59 ? -2.099 16.056 0.607 1.00 35.30 253 PHE B C 1
ATOM 1457 O O . PHE B 1 59 ? -0.995 16.518 0.871 1.00 34.65 253 PHE B O 1
ATOM 1465 N N . LEU B 1 60 ? -2.320 15.235 -0.412 1.00 31.82 254 LEU B N 1
ATOM 1466 C CA . LEU B 1 60 ? -1.267 14.765 -1.304 1.00 31.23 254 LEU B CA 1
ATOM 1467 C C . LEU B 1 60 ? -0.708 15.905 -2.154 1.00 31.84 254 LEU B C 1
ATOM 1468 O O . LEU B 1 60 ? 0.499 15.976 -2.407 1.00 29.39 254 LEU B O 1
ATOM 1473 N N . LYS B 1 61 ? -1.606 16.782 -2.589 1.00 54.86 255 LYS B N 1
ATOM 1474 C CA . LYS B 1 61 ? -1.259 17.937 -3.398 1.00 57.62 255 LYS B CA 1
ATOM 1475 C C . LYS B 1 61 ? -0.146 18.775 -2.775 1.00 57.65 255 LYS B C 1
ATOM 1476 O O . LYS B 1 61 ? 0.785 19.191 -3.462 1.00 59.17 255 LYS B O 1
ATOM 1482 N N . PRO B 1 62 ? -0.250 19.075 -1.471 1.00 39.12 256 PRO B N 1
ATOM 1483 C CA . PRO B 1 62 ? 0.770 19.874 -0.797 1.00 37.83 256 PRO B CA 1
ATOM 1484 C C . PRO B 1 62 ? 1.864 19.070 -0.107 1.00 36.65 256 PRO B C 1
ATOM 1485 O O . PRO B 1 62 ? 2.905 19.624 0.238 1.00 36.61 256 PRO B O 1
ATOM 1489 N N . MET B 1 63 ? 1.616 17.779 0.118 1.00 35.29 257 MET B N 1
ATOM 1490 C CA . MET B 1 63 ? 2.614 16.890 0.715 1.00 33.93 257 MET B CA 1
ATOM 1491 C C . MET B 1 63 ? 3.631 16.843 -0.413 1.00 32.16 257 MET B C 1
ATOM 1492 O O . MET B 1 63 ? 4.847 16.721 -0.218 1.00 29.93 257 MET B O 1
ATOM 1497 N N . LEU B 1 64 ? 3.074 16.936 -1.616 1.00 35.88 258 LEU B N 1
ATOM 1498 C CA . LEU B 1 64 ? 3.819 16.920 -2.864 1.00 35.12 258 LEU B CA 1
ATOM 1499 C C . LEU B 1 64 ? 4.754 18.122 -2.921 1.00 35.20 258 LEU B C 1
ATOM 1500 O O . LEU B 1 64 ? 5.976 17.983 -2.998 1.00 32.70 258 LEU B O 1
ATOM 1505 N N . SER B 1 65 ? 4.163 19.307 -2.879 1.00 49.59 259 SER B N 1
ATOM 1506 C CA . SER B 1 65 ? 4.933 20.532 -2.940 1.00 49.94 259 SER B CA 1
ATOM 1507 C C . SER B 1 65 ? 5.860 20.638 -1.740 1.00 49.17 259 SER B C 1
ATOM 1508 O O . SER B 1 65 ? 6.929 21.223 -1.828 1.00 48.64 259 SER B O 1
ATOM 1511 N N . ASP B 1 66 ? 5.460 20.060 -0.617 1.00 37.11 260 ASP B N 1
ATOM 1512 C CA . ASP B 1 66 ? 6.293 20.123 0.575 1.00 36.82 260 ASP B CA 1
ATOM 1513 C C . ASP B 1 66 ? 7.526 19.222 0.413 1.00 34.63 260 ASP B C 1
ATOM 1514 O O . ASP B 1 66 ? 8.652 19.625 0.730 1.00 33.89 260 ASP B O 1
ATOM 1519 N N . ALA B 1 67 ? 7.307 18.015 -0.109 1.00 25.28 261 ALA B N 1
ATOM 1520 C CA . ALA B 1 67 ? 8.380 17.042 -0.319 1.00 22.99 261 ALA B CA 1
ATOM 1521 C C . ALA B 1 67 ? 9.389 17.556 -1.356 1.00 20.95 261 ALA B C 1
ATOM 1522 O O . ALA B 1 67 ? 10.544 17.125 -1.376 1.00 18.06 261 ALA B O 1
ATOM 1524 N N . PHE B 1 68 ? 8.931 18.452 -2.228 1.00 27.96 262 PHE B N 1
ATOM 1525 C CA . PHE B 1 68 ? 9.776 19.084 -3.244 1.00 30.81 262 PHE B CA 1
ATOM 1526 C C . PHE B 1 68 ? 10.821 19.954 -2.572 1.00 32.51 262 PHE B C 1
ATOM 1527 O O . PHE B 1 68 ? 12.020 19.884 -2.883 1.00 32.77 262 PHE B O 1
ATOM 1535 N N . PHE B 1 69 ? 10.330 20.806 -1.680 1.00 32.48 263 PHE B N 1
ATOM 1536 C CA . PHE B 1 69 ? 11.172 21.704 -0.917 1.00 34.84 263 PHE B CA 1
ATOM 1537 C C . PHE B 1 69 ? 12.221 20.877 -0.170 1.00 34.21 263 PHE B C 1
ATOM 1538 O O . PHE B 1 69 ? 13.419 21.163 -0.244 1.00 33.15 263 PHE B O 1
ATOM 1546 N N . ILE B 1 70 ? 11.769 19.833 0.519 1.00 30.31 264 ILE B N 1
ATOM 1547 C CA . ILE B 1 70 ? 12.677 18.970 1.266 1.00 32.59 264 ILE B CA 1
ATOM 1548 C C . ILE B 1 70 ? 13.752 18.359 0.374 1.00 33.65 264 ILE B C 1
ATOM 1549 O O . ILE B 1 70 ? 14.938 18.390 0.715 1.00 33.05 264 ILE B O 1
ATOM 1554 N N . SER B 1 71 ? 13.342 17.7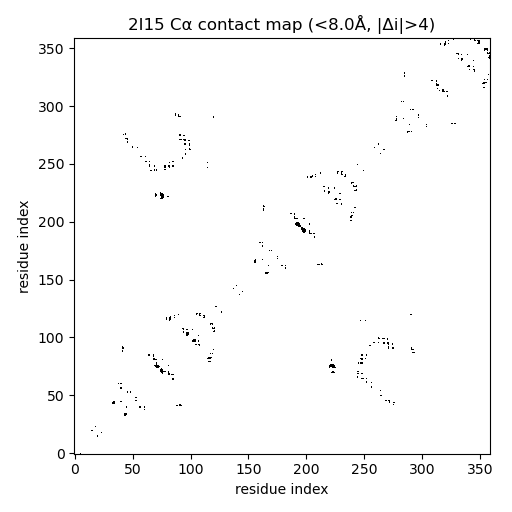86 -0.758 1.00 35.01 265 SER B N 1
ATOM 1555 C CA . SER B 1 71 ? 14.297 17.172 -1.678 1.00 35.68 265 SER B CA 1
ATOM 1556 C C . SER B 1 71 ? 15.309 18.211 -2.156 1.00 36.62 265 SER B C 1
ATOM 1557 O O . SER B 1 71 ? 16.468 17.891 -2.418 1.00 34.75 265 SER B O 1
ATOM 1560 N N . SER B 1 72 ? 14.875 19.464 -2.250 1.00 35.82 266 SER B N 1
ATOM 1561 C CA . SER B 1 72 ? 15.758 20.531 -2.710 1.00 39.50 266 SER B CA 1
ATOM 1562 C C . SER B 1 72 ? 16.831 20.867 -1.678 1.00 40.97 266 SER B C 1
ATOM 1563 O O . SER B 1 72 ? 17.950 21.238 -2.042 1.00 39.66 266 SER B O 1
ATOM 1566 N N . GLU B 1 73 ? 16.497 20.743 -0.394 1.00 54.13 267 GLU B N 1
ATOM 1567 C CA . GLU B 1 73 ? 17.476 21.031 0.651 1.00 58.52 267 GLU B CA 1
ATOM 1568 C C . GLU B 1 73 ? 18.323 19.802 0.981 1.00 59.46 267 GLU B C 1
ATOM 1569 O O . GLU B 1 73 ? 19.415 19.932 1.531 1.00 59.42 267 GLU B O 1
ATOM 1575 N N . VAL B 1 74 ? 17.842 18.611 0.638 1.00 71.41 268 VAL B N 1
ATOM 1576 C CA . VAL B 1 74 ? 18.619 17.404 0.920 1.00 74.71 268 VAL B CA 1
ATOM 1577 C C . VAL B 1 74 ? 19.602 17.062 -0.205 1.00 77.67 268 VAL B C 1
ATOM 1578 O O . VAL B 1 74 ? 20.527 16.273 -0.002 1.00 78.21 268 VAL B O 1
ATOM 1582 N N . VAL B 1 75 ? 19.409 17.641 -1.389 1.00 39.89 269 VAL B N 1
ATOM 1583 C CA . VAL B 1 75 ? 20.318 17.377 -2.503 1.00 42.93 269 VAL B CA 1
ATOM 1584 C C . VAL B 1 75 ? 21.345 18.480 -2.673 1.00 45.68 269 VAL B C 1
ATOM 1585 O O . VAL B 1 75 ? 22.242 18.366 -3.516 1.00 44.60 269 VAL B O 1
ATOM 1589 N N . LYS B 1 76 ? 21.207 19.549 -1.889 1.00 38.19 270 LYS B N 1
ATOM 1590 C CA . LYS B 1 76 ? 22.148 20.657 -1.974 1.00 43.95 270 LYS B CA 1
ATOM 1591 C C . LYS B 1 76 ? 23.243 20.553 -0.913 1.00 47.39 270 LYS B C 1
ATOM 1592 O O . LYS B 1 76 ? 23.028 20.808 0.273 1.00 46.90 270 LYS B O 1
ATOM 1598 N N . GLN B 1 77 ? 24.421 20.145 -1.363 1.00 160.15 271 GLN B N 1
ATOM 1599 C CA . GLN B 1 77 ? 25.570 20.017 -0.490 1.00 165.74 271 GLN B CA 1
ATOM 1600 C C . GLN B 1 77 ? 26.600 21.028 -0.986 1.00 169.88 271 GLN B C 1
ATOM 1601 O O . GLN B 1 77 ? 27.731 20.668 -1.316 1.00 170.55 271 GLN B O 1
ATOM 1607 N N . LEU B 1 78 ? 26.189 22.298 -1.045 1.00 200.94 272 LEU B N 1
ATOM 1608 C CA . LEU B 1 78 ? 27.067 23.377 -1.504 1.00 200.94 272 LEU B CA 1
ATOM 1609 C C . LEU B 1 78 ? 28.086 23.750 -0.429 1.00 200.94 272 LEU B C 1
ATOM 1610 O O . LEU B 1 78 ? 29.190 24.208 -0.738 1.00 200.94 272 LEU B O 1
ATOM 1615 N N . ASP B 1 79 ? 27.694 23.563 0.829 1.00 165.04 273 ASP B N 1
ATOM 1616 C CA . ASP B 1 79 ? 28.557 23.811 1.980 1.00 167.80 273 ASP B CA 1
ATOM 1617 C C . ASP B 1 79 ? 29.267 25.171 2.025 1.00 169.26 273 ASP B C 1
ATOM 1618 O O . ASP B 1 79 ? 30.198 25.356 2.811 1.00 169.63 273 ASP B O 1
ATOM 1623 N N . LEU B 1 80 ? 28.841 26.116 1.191 1.00 189.22 274 LEU B N 1
ATOM 1624 C CA . LEU B 1 80 ? 29.457 27.444 1.158 1.00 190.40 274 LEU B CA 1
ATOM 1625 C C . LEU B 1 80 ? 30.979 27.356 1.022 1.00 191.13 274 LEU B C 1
ATOM 1626 O O . LEU B 1 80 ? 31.519 27.141 -0.063 1.00 191.52 274 LEU B O 1
ATOM 1631 N N . PRO B 1 88 ? 35.495 23.307 -0.504 1.00 120.06 282 PRO B N 1
ATOM 1632 C CA . PRO B 1 88 ? 34.387 22.402 -0.211 1.00 120.44 282 PRO B CA 1
ATOM 1633 C C . PRO B 1 88 ? 33.124 22.790 -0.930 1.00 120.54 282 PRO B C 1
ATOM 1634 O O . PRO B 1 88 ? 32.670 23.930 -0.845 1.00 121.06 282 PRO B O 1
ATOM 1638 N N . LYS B 1 89 ? 32.550 21.840 -1.648 1.00 189.01 283 LYS B N 1
ATOM 1639 C CA . LYS B 1 89 ? 31.344 22.158 -2.365 1.00 188.42 283 LYS B CA 1
ATOM 1640 C C . LYS B 1 89 ? 30.701 21.036 -3.127 1.00 187.19 283 LYS B C 1
ATOM 1641 O O . LYS B 1 89 ? 31.261 19.957 -3.324 1.00 187.65 283 LYS B O 1
ATOM 1647 N N . GLY B 1 90 ? 29.469 21.322 -3.508 1.00 164.31 284 GLY B N 1
ATOM 1648 C CA . GLY B 1 90 ? 28.720 20.442 -4.360 1.00 162.16 284 GLY B CA 1
ATOM 1649 C C . GLY B 1 90 ? 28.974 21.406 -5.490 1.00 160.49 284 GLY B C 1
ATOM 1650 O O . GLY B 1 90 ? 30.079 21.926 -5.621 1.00 161.38 284 GLY B O 1
ATOM 1651 N N . ASP B 1 91 ? 27.977 21.685 -6.297 1.00 87.70 285 ASP B N 1
ATOM 1652 C CA . ASP B 1 91 ? 28.162 22.647 -7.359 1.00 84.71 285 ASP B CA 1
ATOM 1653 C C . ASP B 1 91 ? 26.850 22.605 -8.063 1.00 82.35 285 ASP B C 1
ATOM 1654 O O . ASP B 1 91 ? 26.152 21.597 -8.010 1.00 82.59 285 ASP B O 1
ATOM 1659 N N . VAL B 1 92 ? 26.484 23.711 -8.686 1.00 89.17 286 VAL B N 1
ATOM 1660 C CA . VAL B 1 92 ? 25.202 23.759 -9.358 1.00 85.62 286 VAL B CA 1
ATOM 1661 C C . VAL B 1 92 ? 24.849 22.458 -10.087 1.00 82.76 286 VAL B C 1
ATOM 1662 O O . VAL B 1 92 ? 23.963 21.713 -9.651 1.00 81.58 286 VAL B O 1
ATOM 1666 N N . LYS B 1 93 ? 25.553 22.180 -11.179 1.00 74.67 287 LYS B N 1
ATOM 1667 C CA . LYS B 1 93 ? 25.314 20.989 -11.990 1.00 70.94 287 LYS B CA 1
ATOM 1668 C C . LYS B 1 93 ? 24.900 19.734 -11.207 1.00 67.78 287 LYS B C 1
ATOM 1669 O O . LYS B 1 93 ? 23.870 19.125 -11.497 1.00 67.37 287 LYS B O 1
ATOM 1675 N N . SER B 1 94 ? 25.709 19.362 -10.218 1.00 50.48 288 SER B N 1
ATOM 1676 C CA . SER B 1 94 ? 25.482 18.167 -9.395 1.00 46.58 288 SER B CA 1
ATOM 1677 C C . SER B 1 94 ? 24.214 18.124 -8.556 1.00 43.74 288 SER B C 1
ATOM 1678 O O . SER B 1 94 ? 23.561 17.085 -8.460 1.00 41.71 288 SER B O 1
ATOM 1681 N N . CYS B 1 95 ? 23.886 19.242 -7.922 1.00 69.30 289 CYS B N 1
ATOM 1682 C CA . CYS B 1 95 ? 22.705 19.313 -7.074 1.00 66.99 289 CYS B CA 1
ATOM 1683 C C . CYS B 1 95 ? 21.400 19.238 -7.852 1.00 63.94 289 CYS B C 1
ATOM 1684 O O . CYS B 1 95 ? 20.409 18.699 -7.361 1.00 62.62 289 CYS B O 1
ATOM 1687 N N . CYS B 1 96 ? 21.399 19.784 -9.060 1.00 39.30 290 CYS B N 1
ATOM 1688 C CA . CYS B 1 96 ? 20.221 19.733 -9.898 1.00 37.26 290 CYS B CA 1
ATOM 1689 C C . CYS B 1 96 ? 20.089 18.311 -10.435 1.00 35.47 290 CYS B C 1
ATOM 1690 O O . CYS B 1 96 ? 18.990 17.757 -10.484 1.00 35.32 290 CYS B O 1
ATOM 1693 N N . GLN B 1 97 ? 21.214 17.718 -10.830 1.00 37.71 291 GLN B N 1
ATOM 1694 C CA . GLN B 1 97 ? 21.171 16.377 -11.364 1.00 35.15 291 GLN B CA 1
ATOM 1695 C C . GLN B 1 97 ? 20.486 15.453 -10.364 1.00 35.53 291 GLN B C 1
ATOM 1696 O O . GLN B 1 97 ? 19.555 14.715 -10.719 1.00 35.33 291 GLN B O 1
ATOM 1702 N N . SER B 1 98 ? 20.942 15.499 -9.114 1.00 42.31 292 SER B N 1
ATOM 1703 C CA . SER B 1 98 ? 20.373 14.660 -8.065 1.00 41.44 292 SER B CA 1
ATOM 1704 C C . SER B 1 98 ? 18.895 14.969 -7.825 1.00 39.98 292 SER B C 1
ATOM 1705 O O . SER B 1 98 ? 18.150 14.101 -7.382 1.00 41.04 292 SER B O 1
ATOM 1708 N N . PHE B 1 99 ? 18.486 16.209 -8.093 1.00 39.76 293 PHE B N 1
ATOM 1709 C CA . PHE B 1 99 ? 17.090 16.630 -7.931 1.00 37.43 293 PHE B CA 1
ATOM 1710 C C . PHE B 1 99 ? 16.293 15.978 -9.057 1.00 36.26 293 PHE B C 1
ATOM 1711 O O . PHE B 1 99 ? 15.190 15.464 -8.853 1.00 34.15 293 PHE B O 1
ATOM 1719 N N . TYR B 1 100 ? 16.880 16.011 -10.246 1.00 32.62 294 TYR B N 1
ATOM 1720 C CA . TYR B 1 100 ? 16.270 15.438 -11.422 1.00 33.14 294 TYR B CA 1
ATOM 1721 C C . TYR B 1 100 ? 16.134 13.910 -11.377 1.00 33.86 294 TYR B C 1
ATOM 1722 O O . TYR B 1 100 ? 15.102 13.365 -11.799 1.00 34.33 294 TYR B O 1
ATOM 1731 N N . GLU B 1 101 ? 17.168 13.224 -10.883 1.00 29.05 295 GLU B N 1
ATOM 1732 C CA . GLU B 1 101 ? 17.151 11.763 -10.846 1.00 28.43 295 GLU B CA 1
ATOM 1733 C C . GLU B 1 101 ? 16.197 11.174 -9.823 1.00 26.49 295 GLU B C 1
ATOM 1734 O O . GLU B 1 101 ? 15.738 10.052 -9.990 1.00 26.05 295 GLU B O 1
ATOM 1740 N N . ALA B 1 102 ? 15.900 11.925 -8.770 1.00 28.70 296 ALA B N 1
ATOM 1741 C CA . ALA B 1 102 ? 14.964 11.458 -7.756 1.00 28.73 296 ALA B CA 1
ATOM 1742 C C . ALA B 1 102 ? 13.529 11.689 -8.237 1.00 28.02 296 ALA B C 1
ATOM 1743 O O . ALA B 1 102 ? 12.582 11.092 -7.708 1.00 27.37 296 ALA B O 1
ATOM 1745 N N . LEU B 1 103 ? 13.376 12.540 -9.247 1.00 26.43 297 LEU B N 1
ATOM 1746 C CA . LEU B 1 103 ? 12.059 12.882 -9.785 1.00 26.59 297 LEU B CA 1
ATOM 1747 C C . LEU B 1 103 ? 11.793 12.260 -11.159 1.00 25.03 297 LEU B C 1
ATOM 1748 O O . LEU B 1 103 ? 10.737 12.483 -11.763 1.00 24.21 297 LEU B O 1
ATOM 1753 N N . THR B 1 104 ? 12.739 11.457 -11.632 1.00 22.20 298 THR B N 1
ATOM 1754 C CA . THR B 1 104 ? 12.630 10.866 -12.953 1.00 21.36 298 THR B CA 1
ATOM 1755 C C . THR B 1 104 ? 11.274 10.242 -13.320 1.00 21.63 298 THR B C 1
ATOM 1756 O O . THR B 1 104 ? 10.709 10.584 -14.347 1.00 22.04 298 THR B O 1
ATOM 1760 N N . LEU B 1 105 ? 10.747 9.361 -12.474 1.00 27.77 299 LEU B N 1
ATOM 1761 C CA . LEU B 1 105 ? 9.446 8.705 -12.703 1.00 28.20 299 LEU B CA 1
ATOM 1762 C C . LEU B 1 105 ? 8.323 9.759 -12.673 1.00 28.61 299 LEU B C 1
ATOM 1763 O O . LEU B 1 105 ? 7.438 9.791 -13.535 1.00 29.25 299 LEU B O 1
ATOM 1768 N N . PHE B 1 106 ? 8.400 10.639 -11.684 1.00 22.51 300 PHE B N 1
ATOM 1769 C CA . PHE B 1 106 ? 7.440 11.730 -11.468 1.00 22.63 300 PHE B CA 1
ATOM 1770 C C . PHE B 1 106 ? 7.327 12.634 -12.708 1.00 22.89 300 PHE B C 1
ATOM 1771 O O . PHE B 1 106 ? 6.227 13.041 -13.115 1.00 20.62 300 PHE B O 1
ATOM 1779 N N . ILE B 1 107 ? 8.481 12.965 -13.286 1.00 22.69 301 ILE B N 1
ATOM 1780 C CA . ILE B 1 107 ? 8.551 13.812 -14.480 1.00 22.04 301 ILE B CA 1
ATOM 1781 C C . ILE B 1 107 ? 7.834 13.124 -15.659 1.00 23.21 301 ILE B C 1
ATOM 1782 O O . ILE B 1 107 ? 7.193 13.784 -16.484 1.00 22.41 301 ILE B O 1
ATOM 1787 N N . SER B 1 108 ? 7.955 11.798 -15.737 1.00 20.30 302 SER B N 1
ATOM 1788 C CA . SER B 1 108 ? 7.316 11.028 -16.799 1.00 21.18 302 SER B CA 1
ATOM 1789 C C . SER B 1 108 ? 5.803 11.051 -16.628 1.00 21.77 302 SER B C 1
ATOM 1790 O O . SER B 1 108 ? 5.047 11.095 -17.604 1.00 21.05 302 SER B O 1
ATOM 1793 N N . ALA B 1 109 ? 5.358 11.020 -15.379 1.00 33.54 303 ALA B N 1
ATOM 1794 C CA . ALA B 1 109 ? 3.934 11.061 -15.105 1.00 32.88 303 ALA B CA 1
ATOM 1795 C C . ALA B 1 109 ? 3.426 12.413 -15.587 1.00 32.37 303 ALA B C 1
ATOM 1796 O O . ALA B 1 109 ? 2.335 12.497 -16.146 1.00 33.76 303 ALA B O 1
ATOM 1798 N N . LEU B 1 110 ? 4.226 13.462 -15.395 1.00 32.06 304 LEU B N 1
ATOM 1799 C CA . LEU B 1 110 ? 3.853 14.805 -15.845 1.00 32.76 304 LEU B CA 1
ATOM 1800 C C . LEU B 1 110 ? 3.601 14.845 -17.349 1.00 33.09 304 LEU B C 1
ATOM 1801 O O . LEU B 1 110 ? 2.521 15.248 -17.787 1.00 33.72 304 LEU B O 1
ATOM 1806 N N . ALA B 1 111 ? 4.596 14.421 -18.133 1.00 27.74 305 ALA B N 1
ATOM 1807 C CA . ALA B 1 111 ? 4.480 14.435 -19.586 1.00 26.91 305 ALA B CA 1
ATOM 1808 C C . ALA B 1 111 ? 3.354 13.536 -20.073 1.00 27.60 305 ALA B C 1
ATOM 1809 O O . ALA B 1 111 ? 2.692 13.852 -21.056 1.00 27.50 305 ALA B O 1
ATOM 1811 N N . ILE B 1 112 ? 3.135 12.410 -19.399 1.00 33.69 306 ILE B N 1
ATOM 1812 C CA . ILE B 1 112 ? 2.052 11.511 -19.809 1.00 33.98 306 ILE B CA 1
ATOM 1813 C C . ILE B 1 112 ? 0.717 12.208 -19.627 1.00 33.08 306 ILE B C 1
ATOM 1814 O O . ILE B 1 112 ? -0.070 12.319 -20.558 1.00 35.34 306 ILE B O 1
ATOM 1819 N N . THR B 1 113 ? 0.485 12.678 -18.411 1.00 37.28 307 THR B N 1
ATOM 1820 C CA . THR B 1 113 ? -0.738 13.382 -18.033 1.00 37.46 307 THR B CA 1
ATOM 1821 C C . THR B 1 113 ? -1.136 14.525 -18.991 1.00 38.82 307 THR B C 1
ATOM 1822 O O . THR B 1 113 ? -2.315 14.660 -19.353 1.00 38.30 307 THR B O 1
ATOM 1826 N N . LYS B 1 114 ? -0.171 15.350 -19.399 1.00 29.86 308 LYS B N 1
ATOM 1827 C CA . LYS B 1 114 ? -0.484 16.437 -20.327 1.00 29.75 308 LYS B CA 1
ATOM 1828 C C . LYS B 1 114 ? -0.395 16.064 -21.810 1.00 29.00 308 LYS B C 1
ATOM 1829 O O . LYS B 1 114 ? -0.361 16.947 -22.672 1.00 29.94 308 LYS B O 1
ATOM 1835 N N . GLY B 1 115 ? -0.346 14.761 -22.089 1.00 25.13 309 GLY B N 1
ATOM 1836 C CA . GLY B 1 115 ? -0.305 14.268 -23.460 1.00 25.55 309 GLY B CA 1
ATOM 1837 C C . GLY B 1 115 ? 0.882 14.700 -24.300 1.00 26.38 309 GLY B C 1
ATOM 1838 O O . GLY B 1 115 ? 0.844 14.685 -25.527 1.00 27.92 309 GLY B O 1
ATOM 1839 N N . VAL B 1 116 ? 1.947 15.092 -23.629 1.00 25.49 310 VAL B N 1
ATOM 1840 C CA . VAL B 1 116 ? 3.158 15.540 -24.295 1.00 25.45 310 VAL B CA 1
ATOM 1841 C C . VAL B 1 116 ? 4.076 14.339 -24.432 1.00 25.01 310 VAL B C 1
ATOM 1842 O O . VAL B 1 116 ? 4.019 13.425 -23.615 1.00 24.40 310 VAL B O 1
ATOM 1846 N N . ASP B 1 117 ? 4.912 14.321 -25.461 1.00 23.29 311 ASP B N 1
ATOM 1847 C CA . ASP B 1 117 ? 5.825 13.190 -25.626 1.00 25.21 311 ASP B CA 1
ATOM 1848 C C . ASP B 1 117 ? 6.818 13.124 -24.463 1.00 23.29 311 ASP B C 1
ATOM 1849 O O . ASP B 1 117 ? 7.514 14.101 -24.180 1.00 19.56 311 ASP B O 1
ATOM 1854 N N . VAL B 1 118 ? 6.877 11.971 -23.798 1.00 32.20 312 VAL B N 1
ATOM 1855 C CA . VAL B 1 118 ? 7.821 11.781 -22.703 1.00 33.85 312 VAL B CA 1
ATOM 1856 C C . VAL B 1 118 ? 9.136 11.823 -23.458 1.00 36.36 312 VAL B C 1
ATOM 1857 O O . VAL B 1 118 ? 9.180 11.520 -24.658 1.00 38.69 312 VAL B O 1
ATOM 1861 N N . GLY B 1 119 ? 10.206 12.206 -22.785 1.00 38.85 313 GLY B N 1
ATOM 1862 C CA . GLY B 1 119 ? 11.477 12.247 -23.483 1.00 41.95 313 GLY B CA 1
ATOM 1863 C C . GLY B 1 119 ? 11.679 13.638 -24.037 1.00 42.32 313 GLY B C 1
ATOM 1864 O O . GLY B 1 119 ? 12.635 14.329 -23.691 1.00 43.83 313 GLY B O 1
ATOM 1865 N N . ARG B 1 120 ? 10.780 14.044 -24.919 1.00 31.45 314 ARG B N 1
ATOM 1866 C CA . ARG B 1 120 ? 10.831 15.382 -25.483 1.00 32.37 314 ARG B CA 1
ATOM 1867 C C . ARG B 1 120 ? 10.738 16.284 -24.252 1.00 30.20 314 ARG B C 1
ATOM 1868 O O . ARG B 1 120 ? 11.519 17.231 -24.078 1.00 29.46 314 ARG B O 1
ATOM 1876 N N . TYR B 1 121 ? 9.794 15.934 -23.381 1.00 37.94 315 TYR B N 1
ATOM 1877 C CA . TYR B 1 121 ? 9.535 16.643 -22.134 1.00 36.94 315 TYR B CA 1
ATOM 1878 C C . TYR B 1 121 ? 10.782 16.580 -21.245 1.00 36.82 315 TYR B C 1
ATOM 1879 O O . TYR B 1 121 ? 11.237 17.596 -20.722 1.00 36.93 315 TYR B O 1
ATOM 1888 N N . HIS B 1 122 ? 11.310 15.375 -21.064 1.00 35.96 316 HIS B N 1
ATOM 1889 C CA . HIS B 1 122 ? 12.498 15.178 -20.254 1.00 35.72 316 HIS B CA 1
ATOM 1890 C C . HIS B 1 122 ? 13.650 16.004 -20.822 1.00 36.57 316 HIS B C 1
ATOM 1891 O O . HIS B 1 122 ? 14.395 16.638 -20.082 1.00 36.46 316 HIS B O 1
ATOM 1898 N N . GLN B 1 123 ? 13.785 15.983 -22.142 1.00 29.84 317 GLN B N 1
ATOM 1899 C CA . GLN B 1 123 ? 14.850 16.705 -22.828 1.00 33.77 317 GLN B CA 1
ATOM 1900 C C . GLN B 1 123 ? 14.730 18.218 -22.705 1.00 36.32 317 GLN B C 1
ATOM 1901 O O . GLN B 1 123 ? 15.733 18.912 -22.522 1.00 37.17 317 GLN B O 1
ATOM 1907 N N . GLN B 1 124 ? 13.512 18.738 -22.802 1.00 53.60 318 GLN B N 1
ATOM 1908 C CA . GLN B 1 124 ? 13.319 20.175 -22.659 1.00 55.56 318 GLN B CA 1
ATOM 1909 C C . GLN B 1 124 ? 13.800 20.564 -21.254 1.00 56.98 318 GLN B C 1
ATOM 1910 O O . GLN B 1 124 ? 14.544 21.533 -21.071 1.00 57.86 318 GLN B O 1
ATOM 1916 N N . LEU B 1 125 ? 13.372 19.779 -20.270 1.00 58.00 319 LEU B N 1
ATOM 1917 C CA . LEU B 1 125 ? 13.731 19.973 -18.863 1.00 58.00 319 LEU B CA 1
ATOM 1918 C C . LEU B 1 125 ? 15.253 19.939 -18.746 1.00 57.71 319 LEU B C 1
ATOM 1919 O O . LEU B 1 125 ? 15.854 20.666 -17.946 1.00 58.42 319 LEU B O 1
ATOM 1924 N N . GLY B 1 126 ? 15.872 19.090 -19.557 1.00 33.83 320 GLY B N 1
ATOM 1925 C CA . GLY B 1 126 ? 17.313 18.953 -19.506 1.00 34.74 320 GLY B CA 1
ATOM 1926 C C . GLY B 1 126 ? 18.047 20.143 -20.079 1.00 35.81 320 GLY B C 1
ATOM 1927 O O . GLY B 1 126 ? 19.120 20.502 -19.617 1.00 34.59 320 GLY B O 1
ATOM 1928 N N . LYS B 1 127 ? 17.465 20.754 -21.099 1.00 58.80 321 LYS B N 1
ATOM 1929 C CA . LYS B 1 127 ? 18.074 21.904 -21.733 1.00 59.76 321 LYS B CA 1
ATOM 1930 C C . LYS B 1 127 ? 17.752 23.203 -20.995 1.00 58.85 321 LYS B C 1
ATOM 1931 O O . LYS B 1 127 ? 18.559 24.130 -21.004 1.00 59.75 321 LYS B O 1
ATOM 1937 N N . ARG B 1 128 ? 16.584 23.273 -20.359 1.00 39.69 322 ARG B N 1
ATOM 1938 C CA . ARG B 1 128 ? 16.183 24.482 -19.634 1.00 39.49 322 ARG B CA 1
ATOM 1939 C C . ARG B 1 128 ? 17.080 24.676 -18.423 1.00 38.58 322 ARG B C 1
ATOM 1940 O O . ARG B 1 128 ? 17.366 25.804 -18.018 1.00 38.97 322 ARG B O 1
ATOM 1948 N N . PHE B 1 129 ? 17.502 23.558 -17.845 1.00 40.64 323 PHE B N 1
ATOM 1949 C CA . PHE B 1 129 ? 18.422 23.542 -16.718 1.00 39.83 323 PHE B CA 1
ATOM 1950 C C . PHE B 1 129 ? 19.587 22.717 -17.273 1.00 39.34 323 PHE B C 1
ATOM 1951 O O . PHE B 1 129 ? 19.452 22.150 -18.353 1.00 41.33 323 PHE B O 1
ATOM 1959 N N . GLY B 1 130 ? 20.728 22.662 -16.598 1.00 38.09 324 GLY B N 1
ATOM 1960 C CA . GLY B 1 130 ? 21.836 21.920 -17.184 1.00 37.59 324 GLY B CA 1
ATOM 1961 C C . GLY B 1 130 ? 21.870 20.459 -16.785 1.00 37.01 324 GLY B C 1
ATOM 1962 O O . GLY B 1 130 ? 22.899 19.940 -16.336 1.00 36.82 324 GLY B O 1
ATOM 1963 N N . VAL B 1 131 ? 20.733 19.789 -16.943 1.00 42.67 325 VAL B N 1
ATOM 1964 C CA . VAL B 1 131 ? 20.592 18.390 -16.519 1.00 41.60 325 VAL B CA 1
ATOM 1965 C C . VAL B 1 131 ? 20.743 17.343 -17.609 1.00 42.22 325 VAL B C 1
ATOM 1966 O O . VAL B 1 131 ? 20.233 17.525 -18.715 1.00 42.87 325 VAL B O 1
ATOM 1970 N N . LEU B 1 132 ? 21.477 16.270 -17.297 1.00 42.46 326 LEU B N 1
ATOM 1971 C CA . LEU B 1 132 ? 21.669 15.146 -18.223 1.00 42.56 326 LEU B CA 1
ATOM 1972 C C . LEU B 1 132 ? 20.465 14.226 -17.981 1.00 40.91 326 LEU B C 1
ATOM 1973 O O . LEU B 1 132 ? 20.357 13.582 -16.929 1.00 42.00 326 LEU B O 1
ATOM 1978 N N . THR B 1 133 ? 19.566 14.154 -18.955 1.00 39.64 327 THR B N 1
ATOM 1979 C CA . THR B 1 133 ? 18.340 13.379 -18.796 1.00 37.36 327 THR B CA 1
ATOM 1980 C C . THR B 1 133 ? 18.294 11.888 -19.149 1.00 37.19 327 THR B C 1
ATOM 1981 O O . THR B 1 133 ? 19.157 11.343 -19.838 1.00 37.15 327 THR B O 1
ATOM 1985 N N . VAL B 1 134 ? 17.250 11.247 -18.639 1.00 30.97 328 VAL B N 1
ATOM 1986 C CA . VAL B 1 134 ? 17.004 9.829 -18.832 1.00 29.94 328 VAL B CA 1
ATOM 1987 C C . VAL B 1 134 ? 16.570 9.498 -20.256 1.00 29.63 328 VAL B C 1
ATOM 1988 O O . VAL B 1 134 ? 16.590 8.326 -20.680 1.00 27.56 328 VAL B O 1
ATOM 1992 N N . TYR B 1 135 ? 16.187 10.547 -20.984 1.00 46.32 329 TYR B N 1
ATOM 1993 C CA . TYR B 1 135 ? 15.773 10.454 -22.379 1.00 46.01 329 TYR B CA 1
ATOM 1994 C C . TYR B 1 135 ? 16.567 11.485 -23.171 1.00 47.42 329 TYR B C 1
ATOM 1995 O O . TYR B 1 135 ? 17.252 12.315 -22.540 1.00 49.29 329 TYR B O 1
ATOM 2005 N N . MET C 1 7 ? -12.847 18.375 -30.257 1.00 45.00 401 MET C N 1
ATOM 2006 C CA . MET C 1 7 ? -12.211 19.259 -29.242 1.00 43.87 401 MET C CA 1
ATOM 2007 C C . MET C 1 7 ? -12.891 19.105 -27.890 1.00 44.36 401 MET C C 1
ATOM 2008 O O . MET C 1 7 ? -14.121 19.031 -27.807 1.00 43.16 401 MET C O 1
ATOM 2013 N N . LYS C 1 8 ? -12.083 19.076 -26.835 1.00 50.14 402 LYS C N 1
ATOM 2014 C CA . LYS C 1 8 ? -12.578 18.925 -25.472 1.00 51.21 402 LYS C CA 1
ATOM 2015 C C . LYS C 1 8 ? -13.671 19.946 -25.167 1.00 51.78 402 LYS C C 1
ATOM 2016 O O . LYS C 1 8 ? -13.574 21.115 -25.552 1.00 51.45 402 LYS C O 1
ATOM 2022 N N . PRO C 1 9 ? -14.735 19.507 -24.481 1.00 59.86 403 PRO C N 1
ATOM 2023 C CA . PRO C 1 9 ? -15.874 20.349 -24.099 1.00 60.15 403 PRO C CA 1
ATOM 2024 C C . PRO C 1 9 ? -15.498 21.499 -23.157 1.00 60.23 403 PRO C C 1
ATOM 2025 O O . PRO C 1 9 ? -16.046 22.602 -23.262 1.00 60.21 403 PRO C O 1
ATOM 2029 N N . GLN C 1 10 ? -14.571 21.241 -22.235 1.00 57.55 404 GLN C N 1
ATOM 2030 C CA . GLN C 1 10 ? -14.145 22.280 -21.304 1.00 56.23 404 GLN C CA 1
ATOM 2031 C C . GLN C 1 10 ? -13.374 23.353 -22.064 1.00 53.79 404 GLN C C 1
ATOM 2032 O O . GLN C 1 10 ? -13.515 24.544 -21.782 1.00 53.53 404 GLN C O 1
ATOM 2038 N N . LEU C 1 11 ? -12.571 22.931 -23.039 1.00 32.61 405 LEU C N 1
ATOM 2039 C CA . LEU C 1 11 ? -11.787 23.876 -23.821 1.00 29.99 405 LEU C CA 1
ATOM 2040 C C . LEU C 1 11 ? -12.767 24.749 -24.562 1.00 30.18 405 LEU C C 1
ATOM 2041 O O . LEU C 1 11 ? -12.798 25.971 -24.384 1.00 29.94 405 LEU C O 1
ATOM 2046 N N . LEU C 1 12 ? -13.584 24.099 -25.380 1.00 53.78 406 LEU C N 1
ATOM 2047 C CA . LEU C 1 12 ? -14.596 24.769 -26.182 1.00 54.05 406 LEU C CA 1
ATOM 2048 C C . LEU C 1 12 ? -15.419 25.791 -25.393 1.00 53.03 406 LEU C C 1
ATOM 2049 O O . LEU C 1 12 ? -15.584 26.926 -25.830 1.00 54.98 406 LEU C O 1
ATOM 2054 N N . ALA C 1 13 ? -15.933 25.393 -24.233 1.00 33.78 407 ALA C N 1
ATOM 2055 C CA . ALA C 1 13 ? -16.753 26.297 -23.417 1.00 33.64 407 ALA C CA 1
ATOM 2056 C C . ALA C 1 13 ? -16.000 27.517 -22.891 1.00 33.56 407 ALA C C 1
ATOM 2057 O O . ALA C 1 13 ? -16.589 28.581 -22.675 1.00 32.36 407 ALA C O 1
ATOM 2059 N N . LEU C 1 14 ? -14.698 27.351 -22.682 1.00 38.89 408 LEU C N 1
ATOM 2060 C CA . LEU C 1 14 ? -13.852 28.425 -22.177 1.00 37.93 408 LEU C CA 1
ATOM 2061 C C . LEU C 1 14 ? -13.598 29.403 -23.322 1.00 39.29 408 LEU C C 1
ATOM 2062 O O . LEU C 1 14 ? -13.652 30.627 -23.140 1.00 38.01 408 LEU C O 1
ATOM 2067 N N . LYS C 1 15 ? -13.330 28.851 -24.507 1.00 39.62 409 LYS C N 1
ATOM 2068 C CA . LYS C 1 15 ? -13.092 29.666 -25.699 1.00 41.44 409 LYS C CA 1
ATOM 2069 C C . LYS C 1 15 ? -14.387 30.377 -26.022 1.00 42.25 409 LYS C C 1
ATOM 2070 O O . LYS C 1 15 ? -14.411 31.562 -26.383 1.00 41.64 409 LYS C O 1
ATOM 2076 N N . GLN C 1 16 ? -15.464 29.610 -25.915 1.00 48.31 410 GLN C N 1
ATOM 2077 C CA . GLN C 1 16 ? -16.802 30.105 -26.166 1.00 48.53 410 GLN C CA 1
ATOM 2078 C C . GLN C 1 16 ? -16.962 31.364 -25.334 1.00 47.06 410 GLN C C 1
ATOM 2079 O O . GLN C 1 16 ? -17.325 32.436 -25.831 1.00 47.86 410 GLN C O 1
ATOM 2085 N N . PHE C 1 17 ? -16.669 31.199 -24.053 1.00 33.21 411 PHE C N 1
ATOM 2086 C CA . PHE C 1 17 ? -16.763 32.251 -23.057 1.00 32.52 411 PHE C CA 1
ATOM 2087 C C . PHE C 1 17 ? -15.957 33.523 -23.361 1.00 31.72 411 PHE C C 1
ATOM 2088 O O . PHE C 1 17 ? -16.530 34.600 -23.499 1.00 32.08 411 PHE C O 1
ATOM 2096 N N . VAL C 1 18 ? -14.635 33.412 -23.464 1.00 32.85 412 VAL C N 1
ATOM 2097 C CA . VAL C 1 18 ? -13.814 34.599 -23.718 1.00 34.00 412 VAL C CA 1
ATOM 2098 C C . VAL C 1 18 ? -14.216 35.284 -25.013 1.00 34.21 412 VAL C C 1
ATOM 2099 O O . VAL C 1 18 ? -14.144 36.513 -25.123 1.00 32.95 412 VAL C O 1
ATOM 2103 N N . GLN C 1 19 ? -14.640 34.482 -25.989 1.00 34.11 413 GLN C N 1
ATOM 2104 C CA . GLN C 1 19 ? -15.079 35.007 -27.283 1.00 34.84 413 GLN C CA 1
ATOM 2105 C C . GLN C 1 19 ? -16.394 35.765 -27.113 1.00 33.51 413 GLN C C 1
ATOM 2106 O O . GLN C 1 19 ? -16.517 36.936 -27.490 1.00 29.85 413 GLN C O 1
ATOM 2112 N N . THR C 1 20 ? -17.368 35.080 -26.525 1.00 47.35 414 THR C N 1
ATOM 2113 C CA . THR C 1 20 ? -18.679 35.657 -26.297 1.00 47.10 414 THR C CA 1
ATOM 2114 C C . THR C 1 20 ? -18.588 36.919 -25.459 1.00 47.72 414 THR C C 1
ATOM 2115 O O . THR C 1 20 ? -19.308 37.886 -25.717 1.00 47.48 414 THR C O 1
ATOM 2119 N N . GLU C 1 21 ? -17.708 36.905 -24.457 1.00 52.55 415 GLU C N 1
ATOM 2120 C CA . GLU C 1 21 ? -17.525 38.065 -23.584 1.00 52.67 415 GLU C CA 1
ATOM 2121 C C . GLU C 1 21 ? -16.829 39.216 -24.322 1.00 51.31 415 GLU C C 1
ATOM 2122 O O . GLU C 1 21 ? -16.997 40.392 -23.965 1.00 52.00 415 GLU C O 1
ATOM 2128 N N . PHE C 1 22 ? -16.040 38.887 -25.339 1.00 30.24 416 PHE C N 1
ATOM 2129 C CA . PHE C 1 22 ? -15.366 39.918 -26.110 1.00 30.08 416 PHE C CA 1
ATOM 2130 C C . PHE C 1 22 ? -16.376 40.555 -27.063 1.00 31.30 416 PHE C C 1
ATOM 2131 O O . PHE C 1 22 ? -16.294 41.744 -27.385 1.00 30.11 416 PHE C O 1
ATOM 2139 N N . GLU C 1 23 ? -17.327 39.746 -27.511 1.00 36.05 417 GLU C N 1
ATOM 2140 C CA . GLU C 1 23 ? -18.334 40.213 -28.448 1.00 38.52 417 GLU C CA 1
ATOM 2141 C C . GLU C 1 23 ? -19.339 41.173 -27.829 1.00 38.14 417 GLU C C 1
ATOM 2142 O O . GLU C 1 23 ? -19.716 42.157 -28.464 1.00 37.63 417 GLU C O 1
ATOM 2148 N N . LYS C 1 24 ? -19.770 40.901 -26.596 1.00 57.26 418 LYS C N 1
ATOM 2149 C CA . LYS C 1 24 ? -20.753 41.765 -25.927 1.00 58.58 418 LYS C CA 1
ATOM 2150 C C . LYS C 1 24 ? -20.135 42.925 -25.167 1.00 58.87 418 LYS C C 1
ATOM 2151 O O . LYS C 1 24 ? -20.658 43.348 -24.142 1.00 59.84 418 LYS C O 1
ATOM 2157 N N . VAL C 1 25 ? -19.022 43.447 -25.668 1.00 45.07 419 VAL C N 1
ATOM 2158 C CA . VAL C 1 25 ? -18.353 44.552 -24.995 1.00 42.16 419 VAL C CA 1
ATOM 2159 C C . VAL C 1 25 ? -18.022 45.596 -26.061 1.00 40.93 419 VAL C C 1
ATOM 2160 O O . VAL C 1 25 ? -17.835 45.246 -27.229 1.00 39.32 419 VAL C O 1
ATOM 2164 N N . ASP C 1 26 ? -17.980 46.871 -25.671 1.00 37.42 420 ASP C N 1
ATOM 2165 C CA . ASP C 1 26 ? -17.653 47.953 -26.609 1.00 34.91 420 ASP C CA 1
ATOM 2166 C C . ASP C 1 26 ? -16.197 47.858 -27.061 1.00 33.09 420 ASP C C 1
ATOM 2167 O O . ASP C 1 26 ? -15.279 48.171 -26.304 1.00 34.16 420 ASP C O 1
ATOM 2172 N N . PHE C 1 27 ? -16.002 47.451 -28.311 1.00 33.00 421 PHE C N 1
ATOM 2173 C CA . PHE C 1 27 ? -14.667 47.257 -28.868 1.00 32.81 421 PHE C CA 1
ATOM 2174 C C . PHE C 1 27 ? -13.659 48.376 -28.659 1.00 32.48 421 PHE C C 1
ATOM 2175 O O . PHE C 1 27 ? -12.564 48.144 -28.158 1.00 32.69 421 PHE C O 1
ATOM 2183 N N . GLU C 1 28 ? -14.016 49.581 -29.081 1.00 32.06 422 GLU C N 1
ATOM 2184 C CA . GLU C 1 28 ? -13.122 50.717 -28.941 1.00 31.68 422 GLU C CA 1
ATOM 2185 C C . GLU C 1 28 ? -12.658 50.897 -27.486 1.00 30.91 422 GLU C C 1
ATOM 2186 O O . GLU C 1 28 ? -11.491 51.174 -27.218 1.00 30.27 422 GLU C O 1
ATOM 2192 N N . THR C 1 29 ? -13.567 50.698 -26.544 1.00 31.32 423 THR C N 1
ATOM 2193 C CA . THR C 1 29 ? -13.233 50.811 -25.134 1.00 29.58 423 THR C CA 1
ATOM 2194 C C . THR C 1 29 ? -12.328 49.649 -24.773 1.00 28.87 423 THR C C 1
ATOM 2195 O O . THR C 1 29 ? -11.299 49.830 -24.107 1.00 26.97 423 THR C O 1
ATOM 2199 N N . PHE C 1 30 ? -12.713 48.452 -25.213 1.00 26.51 424 PHE C N 1
ATOM 2200 C CA . PHE C 1 30 ? -11.916 47.266 -24.934 1.00 25.95 424 PHE C CA 1
ATOM 2201 C C . PHE C 1 30 ? -10.493 47.453 -25.433 1.00 27.58 424 PHE C C 1
ATOM 2202 O O . PHE C 1 30 ? -9.539 47.313 -24.687 1.00 28.86 424 PHE C O 1
ATOM 2210 N N . ARG C 1 31 ? -10.384 47.753 -26.721 1.00 27.85 425 ARG C N 1
ATOM 2211 C CA . ARG C 1 31 ? -9.118 47.941 -27.384 1.00 26.70 425 ARG C CA 1
ATOM 2212 C C . ARG C 1 31 ? -8.191 48.931 -26.672 1.00 25.94 425 ARG C C 1
ATOM 2213 O O . ARG C 1 31 ? -6.982 48.714 -26.582 1.00 24.80 425 ARG C O 1
ATOM 2221 N N . GLN C 1 32 ? -8.752 50.026 -26.176 1.00 22.08 426 GLN C N 1
ATOM 2222 C CA . GLN C 1 32 ? -7.959 51.030 -25.464 1.00 22.41 426 GLN C CA 1
ATOM 2223 C C . GLN C 1 32 ? -7.461 50.406 -24.172 1.00 21.27 426 GLN C C 1
ATOM 2224 O O . GLN C 1 32 ? -6.311 50.606 -23.799 1.00 22.18 426 GLN C O 1
ATOM 2230 N N . ASN C 1 33 ? -8.338 49.666 -23.491 1.00 26.28 427 ASN C N 1
ATOM 2231 C CA . ASN C 1 33 ? -7.996 48.987 -22.234 1.00 25.35 427 ASN C CA 1
ATOM 2232 C C . ASN C 1 33 ? -6.984 47.870 -22.427 1.00 25.46 427 ASN C C 1
ATOM 2233 O O . ASN C 1 33 ? -6.109 47.678 -21.588 1.00 26.69 427 ASN C O 1
ATOM 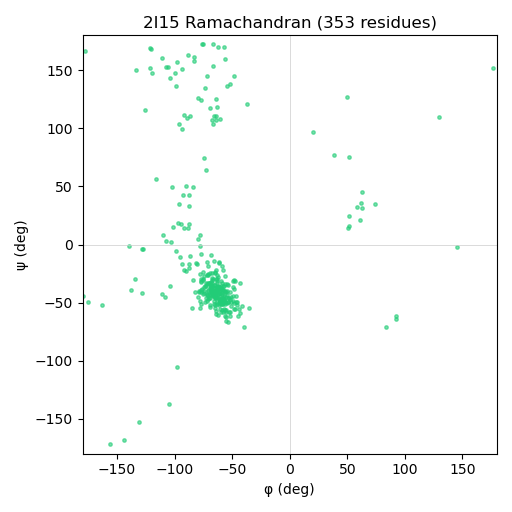2238 N N . PHE C 1 34 ? -7.133 47.099 -23.498 1.00 22.72 428 PHE C N 1
ATOM 2239 C CA . PHE C 1 34 ? -6.183 46.030 -23.770 1.00 22.89 428 PHE C CA 1
ATOM 2240 C C . PHE C 1 34 ? -4.828 46.656 -24.068 1.00 22.70 428 PHE C C 1
ATOM 2241 O O . PHE C 1 34 ? -3.801 46.176 -23.594 1.00 20.57 428 PHE C O 1
ATOM 2249 N N . ASN C 1 35 ? -4.836 47.716 -24.871 1.00 24.29 429 ASN C N 1
ATOM 2250 C CA . ASN C 1 35 ? -3.608 48.400 -25.227 1.00 25.01 429 ASN C CA 1
ATOM 2251 C C . ASN C 1 35 ? -2.895 48.976 -24.007 1.00 26.31 429 ASN C C 1
ATOM 2252 O O . ASN C 1 35 ? -1.669 48.901 -23.917 1.00 26.37 429 ASN C O 1
ATOM 2257 N N . ARG C 1 36 ? -3.655 49.567 -23.087 1.00 30.78 430 ARG C N 1
ATOM 2258 C CA . ARG C 1 36 ? -3.075 50.148 -21.874 1.00 32.60 430 ARG C CA 1
ATOM 2259 C C . ARG C 1 36 ? -2.458 49.082 -20.982 1.00 31.33 430 ARG C C 1
ATOM 2260 O O . ARG C 1 36 ? -1.374 49.286 -20.455 1.00 32.05 430 ARG C O 1
ATOM 2268 N N . CYS C 1 37 ? -3.145 47.954 -20.815 1.00 24.45 431 CYS C N 1
ATOM 2269 C CA . CYS C 1 37 ? -2.632 46.856 -20.005 1.00 25.24 431 CYS C CA 1
ATOM 2270 C C . CYS C 1 37 ? -1.336 46.336 -20.641 1.00 27.04 431 CYS C C 1
ATOM 2271 O O . CYS C 1 37 ? -0.376 45.998 -19.949 1.00 29.00 431 CYS C O 1
ATOM 2274 N N . LEU C 1 38 ? -1.322 46.290 -21.970 1.00 30.63 432 LEU C N 1
ATOM 2275 C CA . LEU C 1 38 ? -0.175 45.811 -22.715 1.00 29.44 432 LEU C CA 1
ATOM 2276 C C . LEU C 1 38 ? 1.070 46.663 -22.510 1.00 30.45 432 LEU C C 1
ATOM 2277 O O . LEU C 1 38 ? 2.142 46.130 -22.213 1.00 29.19 432 LEU C O 1
ATOM 2282 N N . GLU C 1 39 ? 0.935 47.976 -22.681 1.00 26.40 433 GLU C N 1
ATOM 2283 C CA . GLU C 1 39 ? 2.073 48.863 -22.523 1.00 28.67 433 GLU C CA 1
ATOM 2284 C C . GLU C 1 39 ? 2.581 48.843 -21.102 1.00 27.86 433 GLU C C 1
ATOM 2285 O O . GLU C 1 39 ? 3.784 48.929 -20.855 1.00 29.37 433 GLU C O 1
ATOM 2291 N N . ARG C 1 40 ? 1.647 48.731 -20.171 1.00 24.98 434 ARG C N 1
ATOM 2292 C CA . ARG C 1 40 ? 1.964 48.707 -18.757 1.00 24.91 434 ARG C CA 1
ATOM 2293 C C . ARG C 1 40 ? 2.720 47.436 -18.395 1.00 25.00 434 ARG C C 1
ATOM 2294 O O . ARG C 1 40 ? 3.545 47.426 -17.486 1.00 24.60 434 ARG C O 1
ATOM 2302 N N . GLU C 1 41 ? 2.432 46.362 -19.117 1.00 29.77 435 GLU C N 1
ATOM 2303 C CA . GLU C 1 41 ? 3.074 45.077 -18.892 1.00 29.96 435 GLU C CA 1
ATOM 2304 C C . GLU C 1 41 ? 4.471 45.061 -19.493 1.00 31.63 435 GLU C C 1
ATOM 2305 O O . GLU C 1 41 ? 5.462 44.786 -18.818 1.00 33.24 435 GLU C O 1
ATOM 2311 N N . GLN C 1 42 ? 4.530 45.370 -20.781 1.00 33.23 436 GLN C N 1
ATOM 2312 C CA . GLN C 1 42 ? 5.768 45.356 -21.527 1.00 35.49 436 GLN C CA 1
ATOM 2313 C C . GLN C 1 42 ? 6.811 46.411 -21.174 1.00 38.19 436 GLN C C 1
ATOM 2314 O O . GLN C 1 42 ? 7.942 46.330 -21.651 1.00 39.31 436 GLN C O 1
ATOM 2320 N N . SER C 1 43 ? 6.448 47.381 -20.335 1.00 44.20 437 SER C N 1
ATOM 2321 C CA . SER C 1 43 ? 7.384 48.428 -19.916 1.00 47.29 437 SER C CA 1
ATOM 2322 C C . SER C 1 43 ? 8.622 47.854 -19.214 1.00 48.84 437 SER C C 1
ATOM 2323 O O . SER C 1 43 ? 9.734 48.346 -19.401 1.00 48.33 437 SER C O 1
ATOM 2326 N N . THR C 1 44 ? 8.399 46.830 -18.390 1.00 64.97 438 THR C N 1
ATOM 2327 C CA . THR C 1 44 ? 9.437 46.124 -17.625 1.00 67.63 438 THR C CA 1
ATOM 2328 C C . THR C 1 44 ? 10.582 46.929 -17.011 1.00 69.37 438 THR C C 1
ATOM 2329 O O . THR C 1 44 ? 11.703 46.909 -17.522 1.00 69.16 438 THR C O 1
ATOM 2333 N N . LEU C 1 45 ? 10.290 47.607 -15.903 1.00 164.33 439 LEU C N 1
ATOM 2334 C CA . LEU C 1 45 ? 11.270 48.400 -15.167 1.00 165.65 439 LEU C CA 1
ATOM 2335 C C . LEU C 1 45 ? 10.732 48.689 -13.764 1.00 164.84 439 LEU C C 1
ATOM 2336 O O . LEU C 1 45 ? 11.413 48.427 -12.780 1.00 166.23 439 LEU C O 1
ATOM 2341 N N . LEU C 1 46 ? 9.514 49.220 -13.674 1.00 62.14 440 LEU C N 1
ATOM 2342 C CA . LEU C 1 46 ? 8.884 49.493 -12.378 1.00 58.90 440 LEU C CA 1
ATOM 2343 C C . LEU C 1 46 ? 8.068 48.226 -12.083 1.00 54.68 440 LEU C C 1
ATOM 2344 O O . LEU C 1 46 ? 6.933 48.273 -11.578 1.00 52.70 440 LEU C O 1
ATOM 2349 N N . ILE C 1 47 ? 8.691 47.084 -12.367 1.00 37.40 441 ILE C N 1
ATOM 2350 C CA . ILE C 1 47 ? 8.049 45.788 -12.221 1.00 34.03 441 ILE C CA 1
ATOM 2351 C C . ILE C 1 47 ? 7.302 45.533 -10.911 1.00 32.86 441 ILE C C 1
ATOM 2352 O O . ILE C 1 47 ? 6.298 44.838 -10.918 1.00 31.96 441 ILE C O 1
ATOM 2357 N N . TYR C 1 48 ? 7.750 46.115 -9.803 1.00 28.74 442 TYR C N 1
ATOM 2358 C CA . TYR C 1 48 ? 7.099 45.827 -8.535 1.00 28.23 442 TYR C CA 1
ATOM 2359 C C . TYR C 1 48 ? 5.790 46.559 -8.251 1.00 29.82 442 TYR C C 1
ATOM 2360 O O . TYR C 1 48 ? 5.220 46.428 -7.182 1.00 28.40 442 TYR C O 1
ATOM 2369 N N . GLU C 1 49 ? 5.304 47.320 -9.215 1.00 36.67 443 GLU C N 1
ATOM 2370 C CA . GLU C 1 49 ? 4.048 48.031 -9.042 1.00 40.18 443 GLU C CA 1
ATOM 2371 C C . GLU C 1 49 ? 3.169 47.680 -10.231 1.00 41.41 443 GLU C C 1
ATOM 2372 O O . GLU C 1 49 ? 2.015 48.087 -10.319 1.00 40.23 443 GLU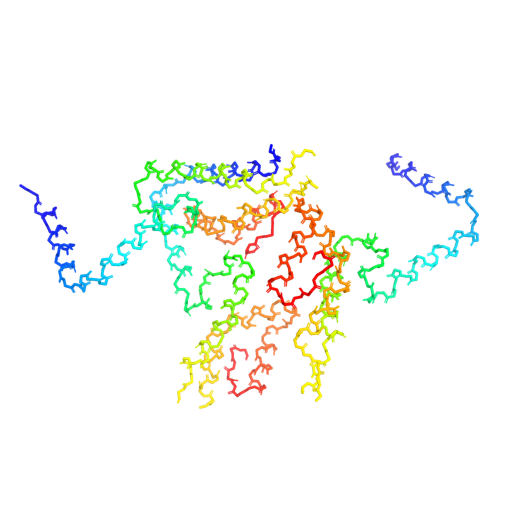 C O 1
ATOM 2378 N N . ASP C 1 50 ? 3.741 46.920 -11.152 1.00 43.05 444 ASP C N 1
ATOM 2379 C CA . ASP C 1 50 ? 3.048 46.526 -12.359 1.00 45.61 444 ASP C CA 1
ATOM 2380 C C . ASP C 1 50 ? 2.117 45.372 -12.097 1.00 45.85 444 ASP C C 1
ATOM 2381 O O . ASP C 1 50 ? 2.551 44.363 -11.543 1.00 43.22 444 ASP C O 1
ATOM 2386 N N . ASP C 1 51 ? 0.842 45.505 -12.458 1.00 66.10 445 ASP C N 1
ATOM 2387 C CA . ASP C 1 51 ? 0.035 44.340 -12.312 1.00 65.92 445 ASP C CA 1
ATOM 2388 C C . ASP C 1 51 ? 0.830 43.661 -13.388 1.00 67.40 445 ASP C C 1
ATOM 2389 O O . ASP C 1 51 ? 0.711 43.998 -14.579 1.00 69.66 445 ASP C O 1
ATOM 2394 N N . ASP C 1 52 ? 1.703 42.769 -12.961 1.00 47.31 446 ASP C N 1
ATOM 2395 C CA . ASP C 1 52 ? 2.536 42.026 -13.876 1.00 46.98 446 ASP C CA 1
ATOM 2396 C C . ASP C 1 52 ? 2.251 40.681 -13.284 1.00 46.23 446 ASP C C 1
ATOM 2397 O O . ASP C 1 52 ? 1.188 40.509 -12.677 1.00 45.89 446 ASP C O 1
ATOM 2402 N N . TYR C 1 53 ? 3.170 39.732 -13.401 1.00 63.98 447 TYR C N 1
ATOM 2403 C CA . TYR C 1 53 ? 2.862 38.439 -12.816 1.00 59.48 447 TYR C CA 1
ATOM 2404 C C . TYR C 1 53 ? 1.581 38.071 -13.548 1.00 55.63 447 TYR C C 1
ATOM 2405 O O . TYR C 1 53 ? 0.669 37.452 -13.012 1.00 55.31 447 TYR C O 1
ATOM 2414 N N . ASP C 1 54 ? 1.541 38.531 -14.790 1.00 33.56 448 ASP C N 1
ATOM 2415 C CA . ASP C 1 54 ? 0.447 38.282 -15.689 1.00 31.22 448 ASP C CA 1
ATOM 2416 C C . ASP C 1 54 ? 0.949 37.227 -16.652 1.00 28.83 448 ASP C C 1
ATOM 2417 O O . ASP C 1 54 ? 0.212 36.323 -17.058 1.00 29.53 448 ASP C O 1
ATOM 2422 N N . ASP C 1 55 ? 2.232 37.332 -16.972 1.00 18.41 449 ASP C N 1
ATOM 2423 C CA . ASP C 1 55 ? 2.877 36.397 -17.872 1.00 21.69 449 ASP C CA 1
ATOM 2424 C C . ASP C 1 55 ? 3.207 35.011 -17.308 1.00 21.16 449 ASP C C 1
ATOM 2425 O O . ASP C 1 55 ? 3.062 34.735 -16.117 1.00 19.53 449 ASP C O 1
ATOM 2430 N N . GLN C 1 56 ? 3.656 34.157 -18.215 1.00 28.01 450 GLN C N 1
ATOM 2431 C CA . GLN C 1 56 ? 4.008 32.798 -17.904 1.00 30.98 450 GLN C CA 1
ATOM 2432 C C . GLN C 1 56 ? 5.021 32.803 -16.764 1.00 31.18 450 GLN C C 1
ATOM 2433 O O . GLN C 1 56 ? 5.955 33.615 -16.748 1.00 29.32 450 GLN C O 1
ATOM 2439 N N . SER C 1 57 ? 4.797 31.893 -15.816 1.00 39.82 451 SER C N 1
ATOM 2440 C CA . SER C 1 57 ? 5.594 31.735 -14.614 1.00 40.67 451 SER C CA 1
ATOM 2441 C C . SER C 1 57 ? 7.093 31.554 -14.793 1.00 41.42 451 SER C C 1
ATOM 2442 O O . SER C 1 57 ? 7.878 32.176 -14.077 1.00 41.69 451 SER C O 1
ATOM 2445 N N . PHE C 1 58 ? 7.514 30.689 -15.710 1.00 51.91 452 PHE C N 1
ATOM 2446 C CA . PHE C 1 58 ? 8.948 30.492 -15.870 1.00 52.30 452 PHE C CA 1
ATOM 2447 C C . PHE C 1 58 ? 9.634 31.748 -16.361 1.00 50.83 452 PHE C C 1
ATOM 2448 O O . PHE C 1 58 ? 10.827 31.911 -16.167 1.00 52.86 452 PHE C O 1
ATOM 2456 N N . PHE C 1 59 ? 8.900 32.633 -17.019 1.00 27.55 453 PHE C N 1
ATOM 2457 C CA . PHE C 1 59 ? 9.514 33.855 -17.509 1.00 24.33 453 PHE C CA 1
ATOM 2458 C C . PHE C 1 59 ? 9.518 34.899 -16.407 1.00 23.74 453 PHE C C 1
ATOM 2459 O O . PHE C 1 59 ? 10.564 35.443 -16.071 1.00 22.76 453 PHE C O 1
ATOM 2467 N N . LEU C 1 60 ? 8.343 35.182 -15.853 1.00 29.52 454 LEU C N 1
ATOM 2468 C CA . LEU C 1 60 ? 8.235 36.171 -14.789 1.00 30.54 454 LEU C CA 1
ATOM 2469 C C . LEU C 1 60 ? 9.170 35.844 -13.628 1.00 30.43 454 LEU C C 1
ATOM 2470 O O . LEU C 1 60 ? 9.872 36.727 -13.132 1.00 30.48 454 LEU C O 1
ATOM 2475 N N . LYS C 1 61 ? 9.197 34.581 -13.209 1.00 32.79 455 LYS C N 1
ATOM 2476 C CA . LYS C 1 61 ? 10.073 34.168 -12.118 1.00 35.24 455 LYS C CA 1
ATOM 2477 C C . LYS C 1 61 ? 11.478 34.757 -12.306 1.00 35.33 455 LYS C C 1
ATOM 2478 O O . LYS C 1 61 ? 11.954 35.526 -11.471 1.00 35.02 455 LYS C O 1
ATOM 2484 N N . PRO C 1 62 ? 12.158 34.409 -13.406 1.00 32.22 456 PRO C N 1
ATOM 2485 C CA . PRO C 1 62 ? 13.501 34.892 -13.722 1.00 33.53 456 PRO C CA 1
ATOM 2486 C C . PRO C 1 62 ? 13.562 36.413 -13.824 1.00 33.72 456 PRO C C 1
ATOM 2487 O O . PRO C 1 62 ? 14.493 37.030 -13.320 1.00 35.72 456 PRO C O 1
ATOM 2491 N N . MET C 1 63 ? 12.558 37.003 -14.465 1.00 29.65 457 MET C N 1
ATOM 2492 C CA . MET C 1 63 ? 12.457 38.449 -14.618 1.00 29.80 457 MET C CA 1
ATOM 2493 C C . MET C 1 63 ? 12.351 39.066 -13.219 1.00 29.99 457 MET C C 1
ATOM 2494 O O . MET C 1 63 ? 12.539 40.271 -13.045 1.00 30.05 457 MET C O 1
ATOM 2499 N N . LEU C 1 64 ? 12.038 38.231 -12.228 1.00 26.61 458 LEU C N 1
ATOM 2500 C CA . LEU C 1 64 ? 11.897 38.685 -10.855 1.00 25.57 458 LEU C CA 1
ATOM 2501 C C . LEU C 1 64 ? 13.266 38.872 -10.244 1.00 25.61 458 LEU C C 1
ATOM 2502 O O . LEU C 1 64 ? 13.557 39.886 -9.614 1.00 23.28 458 LEU C O 1
ATOM 2507 N N . SER C 1 65 ? 14.097 37.861 -10.427 1.00 51.49 459 SER C N 1
ATOM 2508 C CA . SER C 1 65 ? 15.448 37.874 -9.913 1.00 53.38 459 SER C CA 1
ATOM 2509 C C . SER C 1 65 ? 16.227 38.933 -10.665 1.00 53.72 459 SER C C 1
ATOM 2510 O O . SER C 1 65 ? 17.071 39.624 -10.102 1.00 55.17 459 SER C O 1
ATOM 2513 N N . ASP C 1 66 ? 15.908 39.070 -11.941 1.00 30.91 460 ASP C N 1
ATOM 2514 C CA . ASP C 1 66 ? 16.554 40.048 -12.788 1.00 31.29 460 ASP C CA 1
ATOM 2515 C C . ASP C 1 66 ? 16.297 41.433 -12.198 1.00 29.41 460 ASP C C 1
ATOM 2516 O O . ASP C 1 66 ? 17.243 42.159 -11.863 1.00 28.95 460 ASP C O 1
ATOM 2521 N N . ALA C 1 67 ? 15.015 41.779 -12.051 1.00 33.07 461 ALA C N 1
ATOM 2522 C CA . ALA C 1 67 ? 14.585 43.076 -11.520 1.00 31.92 461 ALA C CA 1
ATOM 2523 C C . ALA C 1 67 ? 15.040 43.373 -10.072 1.00 31.61 461 ALA C C 1
ATOM 2524 O O . ALA C 1 67 ? 14.950 44.508 -9.629 1.00 28.50 461 ALA C O 1
ATOM 2526 N N . PHE C 1 68 ? 15.492 42.359 -9.333 1.00 34.01 462 PHE C N 1
ATOM 2527 C CA . PHE C 1 68 ? 15.983 42.580 -7.973 1.00 35.31 462 PHE C CA 1
ATOM 2528 C C . PHE C 1 68 ? 17.379 43.174 -8.028 1.00 35.52 462 PHE C C 1
ATOM 2529 O O . PHE C 1 68 ? 17.718 44.077 -7.258 1.00 35.05 462 PHE C O 1
ATOM 2537 N N . PHE C 1 69 ? 18.173 42.646 -8.950 1.00 37.00 463 PHE C N 1
ATOM 2538 C CA . PHE C 1 69 ? 19.534 43.095 -9.178 1.00 38.99 463 PHE C CA 1
ATOM 2539 C C . PHE C 1 69 ? 19.496 44.548 -9.665 1.00 38.63 463 PHE C C 1
ATOM 2540 O O . PHE C 1 69 ? 20.252 45.405 -9.201 1.00 38.73 463 PHE C O 1
ATOM 2548 N N . ILE C 1 70 ? 18.596 44.816 -10.603 1.00 34.48 464 ILE C N 1
ATOM 2549 C CA . ILE C 1 70 ? 18.480 46.146 -11.163 1.00 34.41 464 ILE C CA 1
ATOM 2550 C C . ILE C 1 70 ? 18.037 47.163 -10.138 1.00 34.66 464 ILE C C 1
ATOM 2551 O O . ILE C 1 70 ? 18.582 48.268 -10.102 1.00 35.46 464 ILE C O 1
ATOM 2556 N N . SER C 1 71 ? 17.049 46.822 -9.311 1.00 33.41 465 SER C N 1
ATOM 2557 C CA . SER C 1 71 ? 16.601 47.773 -8.288 1.00 33.56 465 SER C CA 1
ATOM 2558 C C . SER C 1 71 ? 17.750 48.098 -7.333 1.00 33.41 465 SER C C 1
ATOM 2559 O O . SER C 1 71 ? 17.879 49.233 -6.868 1.00 31.47 465 SER C O 1
ATOM 2562 N N . SER C 1 72 ? 18.579 47.099 -7.040 1.00 46.82 466 SER C N 1
ATOM 2563 C CA . SER C 1 72 ? 19.712 47.309 -6.148 1.00 49.99 466 SER C CA 1
ATOM 2564 C C . SER C 1 72 ? 20.699 48.268 -6.812 1.00 51.87 466 SER C C 1
ATOM 2565 O O . SER C 1 72 ? 21.252 49.158 -6.164 1.00 51.47 466 SER C O 1
ATOM 2568 N N . GLU C 1 73 ? 20.912 48.089 -8.110 1.00 33.05 467 GLU C N 1
ATOM 2569 C CA . GLU C 1 73 ? 21.828 48.963 -8.815 1.00 35.83 467 GLU C CA 1
ATOM 2570 C C . GLU C 1 73 ? 21.385 50.417 -8.707 1.00 36.07 467 GLU C C 1
ATOM 2571 O O . GLU C 1 73 ? 22.168 51.307 -8.355 1.00 35.25 467 GLU C O 1
ATOM 2577 N N . VAL C 1 74 ? 20.113 50.648 -8.998 1.00 58.41 468 VAL C N 1
ATOM 2578 C CA . VAL C 1 74 ? 19.560 51.988 -8.996 1.00 59.35 468 VAL C CA 1
ATOM 2579 C C . VAL C 1 74 ? 19.400 52.634 -7.619 1.00 60.28 468 VAL C C 1
ATOM 2580 O O . VAL C 1 74 ? 19.276 53.854 -7.527 1.00 61.26 468 VAL C O 1
ATOM 2584 N N . VAL C 1 75 ? 19.401 51.852 -6.543 1.00 39.38 469 VAL C N 1
ATOM 2585 C CA . VAL C 1 75 ? 19.256 52.479 -5.228 1.00 39.93 469 VAL C CA 1
ATOM 2586 C C . VAL C 1 75 ? 20.593 52.740 -4.547 1.00 41.49 469 VAL C C 1
ATOM 2587 O O . VAL C 1 75 ? 20.644 53.440 -3.536 1.00 40.54 469 VAL C O 1
ATOM 2591 N N . LYS C 1 76 ? 21.670 52.191 -5.107 1.00 57.11 470 LYS C N 1
ATOM 2592 C CA . LYS C 1 76 ? 23.004 52.373 -4.532 1.00 60.94 470 LYS C CA 1
ATOM 2593 C C . LYS C 1 76 ? 23.750 53.608 -5.046 1.00 63.11 470 LYS C C 1
ATOM 2594 O O . LYS C 1 76 ? 24.203 53.649 -6.196 1.00 63.34 470 LYS C O 1
ATOM 2600 N N . GLN C 1 77 ? 23.889 54.601 -4.166 1.00 101.59 471 GLN C N 1
ATOM 2601 C CA . GLN C 1 77 ? 24.579 55.849 -4.479 1.00 103.85 471 GLN C CA 1
ATOM 2602 C C . GLN C 1 77 ? 25.528 56.252 -3.352 1.00 104.17 471 GLN C C 1
ATOM 2603 O O . GLN C 1 77 ? 26.713 56.490 -3.584 1.00 104.34 471 GLN C O 1
ATOM 2609 N N . VAL C 1 92 ? 24.367 54.663 3.036 1.00 50.72 486 VAL C N 1
ATOM 2610 C CA . VAL C 1 92 ? 24.403 53.207 3.112 1.00 51.88 486 VAL C CA 1
ATOM 2611 C C . VAL C 1 92 ? 23.168 52.625 3.803 1.00 51.34 486 VAL C C 1
ATOM 2612 O O . VAL C 1 92 ? 22.638 51.607 3.364 1.00 51.04 486 VAL C O 1
ATOM 2616 N N . LYS C 1 93 ? 22.723 53.260 4.884 1.00 92.59 487 LYS C N 1
ATOM 2617 C CA . LYS C 1 93 ? 21.529 52.812 5.591 1.00 91.56 487 LYS C CA 1
ATOM 2618 C C . LYS C 1 93 ? 20.388 53.270 4.692 1.00 90.28 487 LYS C C 1
ATOM 2619 O O . LYS C 1 93 ? 19.332 52.629 4.607 1.00 90.98 487 LYS C O 1
ATOM 2625 N N . SER C 1 94 ? 20.652 54.378 3.997 1.00 40.85 488 SER C N 1
ATOM 2626 C CA . SER C 1 94 ? 19.716 55.016 3.074 1.00 38.32 488 SER C CA 1
ATOM 2627 C C . SER C 1 94 ? 19.462 54.178 1.825 1.00 36.47 488 SER C C 1
ATOM 2628 O O . SER C 1 94 ? 18.343 54.162 1.298 1.00 33.81 488 SER C O 1
ATOM 2631 N N . CYS C 1 95 ? 20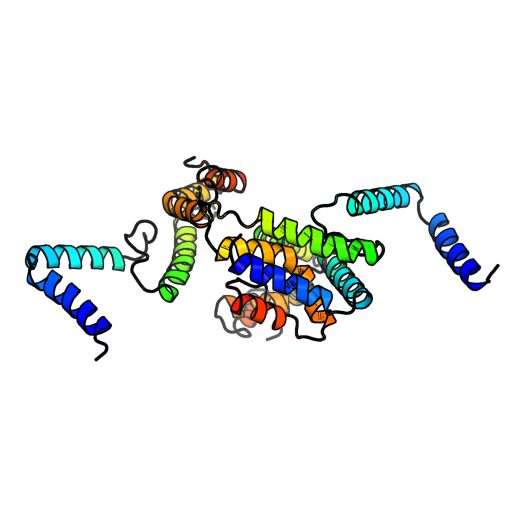.501 53.499 1.341 1.00 52.50 489 CYS C N 1
ATOM 2632 C CA . CYS C 1 95 ? 20.354 52.661 0.158 1.00 50.50 489 CYS C CA 1
ATOM 2633 C C . CYS C 1 95 ? 19.461 51.466 0.443 1.00 48.09 489 CYS C C 1
ATOM 2634 O O . CYS C 1 95 ? 18.675 51.057 -0.415 1.00 47.51 489 CYS C O 1
ATOM 2637 N N . CYS C 1 96 ? 19.593 50.911 1.646 1.00 42.14 490 CYS C N 1
ATOM 2638 C CA . CYS C 1 96 ? 18.796 49.763 2.065 1.00 40.01 490 CYS C CA 1
ATOM 2639 C C . CYS C 1 96 ? 17.355 50.189 2.328 1.00 38.32 490 CYS C C 1
ATOM 2640 O O . CYS C 1 96 ? 16.417 49.415 2.102 1.00 36.62 490 CYS C O 1
ATOM 2643 N N . GLN C 1 97 ? 17.190 51.423 2.805 1.00 35.69 491 GLN C N 1
ATOM 2644 C CA . GLN C 1 97 ? 15.876 51.977 3.085 1.00 33.09 491 GLN C CA 1
ATOM 2645 C C . GLN C 1 97 ? 15.136 52.098 1.757 1.00 33.41 491 GLN C C 1
ATOM 2646 O O . GLN C 1 97 ? 13.943 51.794 1.665 1.00 33.74 491 GLN C O 1
ATOM 2652 N N . SER C 1 98 ? 15.854 52.550 0.733 1.00 29.54 492 SER C N 1
ATOM 2653 C CA . SER C 1 98 ? 15.274 52.694 -0.592 1.00 30.84 492 SER C CA 1
ATOM 2654 C C . SER C 1 98 ? 14.880 51.331 -1.155 1.00 30.40 492 SER C C 1
ATOM 2655 O O . SER C 1 98 ? 13.784 51.170 -1.691 1.00 30.63 492 SER C O 1
ATOM 2658 N N . PHE C 1 99 ? 15.771 50.352 -1.031 1.00 35.31 493 PHE C N 1
ATOM 2659 C CA . PHE C 1 99 ? 15.506 49.012 -1.541 1.00 35.26 493 PHE C CA 1
ATOM 2660 C C . PHE C 1 99 ? 14.272 48.444 -0.872 1.00 35.61 493 PHE C C 1
ATOM 2661 O O . PHE C 1 99 ? 13.401 47.887 -1.540 1.00 35.52 493 PHE C O 1
ATOM 2669 N N . TYR C 1 100 ? 14.212 48.578 0.451 1.00 23.83 494 TYR C N 1
ATOM 2670 C CA . TYR C 1 100 ? 13.077 48.070 1.208 1.00 24.33 494 TYR C CA 1
ATOM 2671 C C . TYR C 1 100 ? 11.761 48.707 0.774 1.00 24.53 494 TYR C C 1
ATOM 2672 O O . TYR C 1 100 ? 10.769 48.018 0.549 1.00 23.48 494 TYR C O 1
ATOM 2681 N N . GLU C 1 101 ? 11.769 50.030 0.666 1.00 44.23 495 GLU C N 1
ATOM 2682 C CA . GLU C 1 101 ? 10.575 50.781 0.324 1.00 46.65 495 GLU C CA 1
ATOM 2683 C C . GLU C 1 101 ? 9.992 50.498 -1.053 1.00 46.52 495 GLU C C 1
ATOM 2684 O O . GLU C 1 101 ? 8.796 50.676 -1.272 1.00 47.95 495 GLU C O 1
ATOM 2690 N N . ALA C 1 102 ? 10.820 50.057 -1.989 1.00 34.43 496 ALA C N 1
ATOM 2691 C CA . ALA C 1 102 ? 10.305 49.748 -3.311 1.00 31.94 496 ALA C CA 1
ATOM 2692 C C . ALA C 1 102 ? 9.683 48.354 -3.316 1.00 31.88 496 ALA C C 1
ATOM 2693 O O . ALA C 1 102 ? 8.917 48.018 -4.224 1.00 32.66 496 ALA C O 1
ATOM 2695 N N . LEU C 1 103 ? 9.991 47.563 -2.284 1.00 22.63 497 LEU C N 1
ATOM 2696 C CA . LEU C 1 103 ? 9.505 46.183 -2.164 1.00 19.70 497 LEU C CA 1
ATOM 2697 C C . LEU C 1 103 ? 8.488 45.923 -1.076 1.00 18.54 497 LEU C C 1
ATOM 2698 O O . LEU C 1 103 ? 8.152 44.774 -0.790 1.00 17.17 497 LEU C O 1
ATOM 2703 N N . THR C 1 104 ? 8.014 46.987 -0.455 1.00 25.80 498 THR C N 1
ATOM 2704 C CA . THR C 1 104 ? 7.038 46.872 0.618 1.00 26.42 498 THR C CA 1
ATOM 2705 C C . THR C 1 104 ? 5.921 45.855 0.310 1.00 26.70 498 THR C C 1
ATOM 2706 O O . THR C 1 104 ? 5.721 44.881 1.044 1.00 26.65 498 THR C O 1
ATOM 2710 N N . LEU C 1 105 ? 5.209 46.094 -0.785 1.00 25.40 499 LEU C N 1
ATOM 2711 C CA . LEU C 1 105 ? 4.101 45.258 -1.220 1.00 24.96 499 LEU C CA 1
ATOM 2712 C C . LEU C 1 105 ? 4.588 43.822 -1.446 1.00 25.01 499 LEU C C 1
ATOM 2713 O O . LEU C 1 105 ? 3.984 42.861 -0.963 1.00 24.29 499 LEU C O 1
ATOM 2718 N N . PHE C 1 106 ? 5.690 43.696 -2.182 1.00 25.23 500 PHE C N 1
ATOM 2719 C CA . PHE C 1 106 ? 6.316 42.415 -2.501 1.00 23.46 500 PHE C CA 1
ATOM 2720 C C . PHE C 1 106 ? 6.508 41.658 -1.196 1.00 23.58 500 PHE C C 1
ATOM 2721 O O . PHE C 1 106 ? 5.947 40.580 -0.983 1.00 24.43 500 PHE C O 1
ATOM 2729 N N . ILE C 1 107 ? 7.304 42.254 -0.317 1.00 27.41 501 ILE C N 1
ATOM 2730 C CA . ILE C 1 107 ? 7.621 41.684 0.985 1.00 25.16 501 ILE C CA 1
ATOM 2731 C C . ILE C 1 107 ? 6.367 41.228 1.747 1.00 25.14 501 ILE C C 1
ATOM 2732 O O . ILE C 1 107 ? 6.404 40.220 2.457 1.00 28.29 501 ILE C O 1
ATOM 2737 N N . SER C 1 108 ? 5.263 41.964 1.635 1.00 17.86 502 SER C N 1
ATOM 2738 C CA . SER C 1 108 ? 4.029 41.533 2.308 1.00 17.18 502 SER C CA 1
ATOM 2739 C C . SER C 1 108 ? 3.510 40.253 1.646 1.00 16.41 502 SER C C 1
ATOM 2740 O O . SER C 1 108 ? 2.985 39.359 2.314 1.00 16.35 502 SER C O 1
ATOM 2743 N N . ALA C 1 109 ? 3.675 40.164 0.328 1.00 23.73 503 ALA C N 1
ATOM 2744 C CA . ALA C 1 109 ? 3.235 38.994 -0.419 1.00 24.57 503 ALA C CA 1
ATOM 2745 C C . ALA C 1 109 ? 4.060 37.771 -0.001 1.00 25.32 503 ALA C C 1
ATOM 2746 O O . ALA C 1 109 ? 3.552 36.647 0.028 1.00 24.42 503 ALA C O 1
ATOM 2748 N N . LEU C 1 110 ? 5.335 37.985 0.310 1.00 18.48 504 LEU C N 1
ATOM 2749 C CA . LEU C 1 110 ? 6.175 36.878 0.744 1.00 20.27 504 LEU C CA 1
ATOM 2750 C C . LEU C 1 110 ? 5.638 36.303 2.057 1.00 20.46 504 LEU C C 1
ATOM 2751 O O . LEU C 1 110 ? 5.638 35.085 2.243 1.00 19.08 504 LEU C O 1
ATOM 2756 N N . ALA C 1 111 ? 5.197 37.180 2.962 1.00 37.31 505 ALA C N 1
ATOM 2757 C CA . ALA C 1 111 ? 4.658 36.768 4.261 1.00 38.22 505 ALA C CA 1
ATOM 2758 C C . ALA C 1 111 ? 3.325 36.072 4.080 1.00 39.39 505 ALA C C 1
ATOM 2759 O O . ALA C 1 111 ? 3.132 34.979 4.593 1.00 41.55 505 ALA C O 1
ATOM 2761 N N . ILE C 1 112 ? 2.399 36.702 3.363 1.00 35.31 506 ILE C N 1
ATOM 2762 C CA . ILE C 1 112 ? 1.097 36.082 3.141 1.00 35.85 506 ILE C CA 1
ATOM 2763 C C . ILE C 1 112 ? 1.363 34.678 2.615 1.00 37.21 506 ILE C C 1
ATOM 2764 O O . ILE C 1 112 ? 0.762 33.699 3.060 1.00 37.33 506 ILE C O 1
ATOM 2769 N N . THR C 1 113 ? 2.288 34.595 1.665 1.00 34.05 507 THR C N 1
ATOM 2770 C CA . THR C 1 113 ? 2.632 33.328 1.038 1.00 33.41 507 THR C CA 1
ATOM 2771 C C . THR C 1 113 ? 3.328 32.293 1.909 1.00 35.47 507 THR C C 1
ATOM 2772 O O . THR C 1 113 ? 3.011 31.110 1.802 1.00 35.83 507 THR C O 1
ATOM 2776 N N . LYS C 1 114 ? 4.269 32.681 2.766 1.00 39.20 508 LYS C N 1
ATOM 2777 C CA . LYS C 1 114 ? 4.896 31.642 3.580 1.00 41.65 508 LYS C CA 1
ATOM 2778 C C . LYS C 1 114 ? 4.153 31.367 4.871 1.00 41.65 508 LYS C C 1
ATOM 2779 O O . LYS C 1 114 ? 4.698 30.760 5.789 1.00 42.10 508 LYS C O 1
ATOM 2785 N N . GLY C 1 115 ? 2.896 31.801 4.911 1.00 34.96 509 GLY C N 1
ATOM 2786 C CA . GLY C 1 115 ? 2.050 31.590 6.069 1.00 33.50 509 GLY C CA 1
ATOM 2787 C C . GLY C 1 115 ? 2.551 32.258 7.331 1.00 33.57 509 GLY C C 1
ATOM 2788 O O . GLY C 1 115 ? 2.315 31.756 8.429 1.00 32.81 509 GLY C O 1
ATOM 2789 N N . VAL C 1 116 ? 3.227 33.392 7.184 1.00 38.30 510 VAL C N 1
ATOM 2790 C CA . VAL C 1 116 ? 3.772 34.116 8.331 1.00 39.58 510 VAL C CA 1
ATOM 2791 C C . VAL C 1 116 ? 3.029 35.419 8.538 1.00 40.57 510 VAL C C 1
ATOM 2792 O O . VAL C 1 116 ? 2.364 35.915 7.632 1.00 43.08 510 VAL C O 1
ATOM 2796 N N . ASP C 1 117 ? 3.127 35.974 9.739 1.00 35.47 511 ASP C N 1
ATOM 2797 C CA . ASP C 1 117 ? 2.449 37.224 10.007 1.00 36.59 511 ASP C CA 1
ATOM 2798 C C . ASP C 1 117 ? 3.183 38.402 9.399 1.00 35.25 511 ASP C C 1
ATOM 2799 O O . ASP C 1 117 ? 4.370 38.621 9.663 1.00 35.44 511 ASP C O 1
ATOM 2804 N N . VAL C 1 118 ? 2.477 39.162 8.573 1.00 35.53 512 VAL C N 1
ATOM 2805 C CA . VAL C 1 118 ? 3.073 40.348 8.005 1.00 34.95 512 VAL C CA 1
ATOM 2806 C C . VAL C 1 118 ? 3.324 41.120 9.307 1.00 36.10 512 VAL C C 1
ATOM 2807 O O . VAL C 1 118 ? 2.853 40.715 10.367 1.00 39.71 512 VAL C O 1
ATOM 2811 N N . GLY C 1 119 ? 4.058 42.214 9.270 1.00 31.22 513 GLY C N 1
ATOM 2812 C CA . GLY C 1 119 ? 4.283 42.913 10.523 1.00 29.18 513 GLY C CA 1
ATOM 2813 C C . GLY C 1 119 ? 5.446 42.216 11.186 1.00 26.96 513 GLY C C 1
ATOM 2814 O O . GLY C 1 119 ? 6.531 42.769 11.254 1.00 24.83 513 GLY C O 1
ATOM 2815 N N . ARG C 1 120 ? 5.229 40.995 11.664 1.00 29.35 514 ARG C N 1
ATOM 2816 C CA . ARG C 1 120 ? 6.300 40.221 12.290 1.00 31.05 514 ARG C CA 1
ATOM 2817 C C . ARG C 1 120 ? 7.418 40.080 11.246 1.00 29.02 514 ARG C C 1
ATOM 2818 O O . ARG C 1 120 ? 8.569 40.396 11.518 1.00 30.01 514 ARG C O 1
ATOM 2826 N N . TYR C 1 121 ? 7.048 39.637 10.045 1.00 27.05 515 TYR C N 1
ATOM 2827 C CA . TYR C 1 121 ? 7.970 39.444 8.923 1.00 25.93 515 TYR C CA 1
ATOM 2828 C C . TYR C 1 121 ? 8.716 40.739 8.565 1.00 26.43 515 TYR C C 1
ATOM 2829 O O . TYR C 1 121 ? 9.933 40.742 8.411 1.00 25.09 515 TYR C O 1
ATOM 2838 N N . HIS C 1 122 ? 7.979 41.835 8.411 1.00 28.58 516 HIS C N 1
ATOM 2839 C CA . HIS C 1 122 ? 8.592 43.109 8.099 1.00 26.92 516 HIS C CA 1
ATOM 2840 C C . HIS C 1 122 ? 9.578 43.523 9.192 1.00 27.61 516 HIS C C 1
ATOM 2841 O O . HIS C 1 122 ? 10.735 43.858 8.909 1.00 25.47 516 HIS C O 1
ATOM 2848 N N . GLN C 1 123 ? 9.102 43.492 10.436 1.00 24.14 517 GLN C N 1
ATOM 2849 C CA . GLN C 1 123 ? 9.901 43.850 11.601 1.00 25.70 517 GLN C CA 1
ATOM 2850 C C . GLN C 1 123 ? 11.230 43.091 11.663 1.00 27.01 517 GLN C C 1
ATOM 2851 O O . GLN C 1 123 ? 12.275 43.689 11.933 1.00 24.95 517 GLN C O 1
ATOM 2857 N N . GLN C 1 124 ? 11.183 41.778 11.431 1.00 34.88 518 GLN C N 1
ATOM 2858 C CA . GLN C 1 124 ? 12.395 40.948 11.432 1.00 37.83 518 GLN C CA 1
ATOM 2859 C C . GLN C 1 124 ? 13.359 41.396 10.325 1.00 36.94 518 GLN C C 1
ATOM 2860 O O . GLN C 1 124 ? 14.571 41.478 10.535 1.00 36.45 518 GLN C O 1
ATOM 2866 N N . LEU C 1 125 ? 12.801 41.659 9.146 1.00 28.53 519 LEU C N 1
ATOM 2867 C CA . LEU C 1 125 ? 13.552 42.142 7.987 1.00 30.73 519 LEU C CA 1
ATOM 2868 C C . LEU C 1 125 ? 14.269 43.431 8.424 1.00 31.22 519 LEU C C 1
ATOM 2869 O O . LEU C 1 125 ? 15.487 43.590 8.249 1.00 30.14 519 LEU C O 1
ATOM 2874 N N . GLY C 1 126 ? 13.492 44.342 9.005 1.00 40.00 520 GLY C N 1
ATOM 2875 C CA . GLY C 1 126 ? 14.041 45.602 9.457 1.00 41.02 520 GLY C CA 1
ATOM 2876 C C . GLY C 1 126 ? 15.117 45.457 10.514 1.00 42.19 520 GLY C C 1
ATOM 2877 O O . GLY C 1 126 ? 16.089 46.198 10.498 1.00 41.29 520 GLY C O 1
ATOM 2878 N N . LYS C 1 127 ? 14.945 44.516 11.437 1.00 49.56 521 LYS C N 1
ATOM 2879 C CA . LYS C 1 127 ? 15.921 44.311 12.496 1.00 50.13 521 LYS C CA 1
ATOM 2880 C C . LYS C 1 127 ? 17.216 43.698 11.957 1.00 51.06 521 LYS C C 1
ATOM 2881 O O . LYS C 1 127 ? 18.310 44.115 12.332 1.00 52.77 521 LYS C O 1
ATOM 2887 N N . ARG C 1 128 ? 17.085 42.707 11.078 1.00 39.49 522 ARG C N 1
ATOM 2888 C CA . ARG C 1 128 ? 18.245 42.034 10.501 1.00 38.53 522 ARG C CA 1
ATOM 2889 C C . ARG C 1 128 ? 19.041 42.911 9.551 1.00 38.01 522 ARG C C 1
ATOM 2890 O O . ARG C 1 128 ? 20.227 42.673 9.293 1.00 38.40 522 ARG C O 1
ATOM 2898 N N . PHE C 1 129 ? 18.373 43.904 8.991 1.00 40.55 523 PHE C N 1
ATOM 2899 C CA . PHE C 1 129 ? 19.022 44.834 8.080 1.00 40.16 523 PHE C CA 1
ATOM 2900 C C . PHE C 1 129 ? 18.847 46.203 8.740 1.00 40.75 523 PHE C C 1
ATOM 2901 O O . PHE C 1 129 ? 18.095 46.312 9.706 1.00 42.26 523 PHE C O 1
ATOM 2909 N N . GLY C 1 130 ? 19.529 47.240 8.276 1.00 50.58 524 GLY C N 1
ATOM 2910 C CA . GLY C 1 130 ? 19.375 48.511 8.969 1.00 50.90 524 GLY C CA 1
ATOM 2911 C C . GLY C 1 130 ? 18.212 49.330 8.462 1.00 49.91 524 GLY C C 1
ATOM 2912 O O . GLY C 1 130 ? 18.308 50.542 8.313 1.00 52.91 524 GLY C O 1
ATOM 2913 N N . VAL C 1 131 ? 17.091 48.665 8.222 1.00 47.35 525 VAL C N 1
ATOM 2914 C CA . VAL C 1 131 ? 15.909 49.315 7.650 1.00 46.16 525 VAL C CA 1
ATOM 2915 C C . VAL C 1 131 ? 14.725 49.652 8.553 1.00 45.11 525 VAL C C 1
ATOM 2916 O O . VAL C 1 131 ? 14.424 48.920 9.490 1.00 45.87 525 VAL C O 1
ATOM 2920 N N . LEU C 1 132 ? 14.089 50.793 8.276 1.00 34.70 526 LEU C N 1
ATOM 2921 C CA . LEU C 1 132 ? 12.911 51.212 9.024 1.00 34.09 526 LEU C CA 1
ATOM 2922 C C . LEU C 1 132 ? 11.666 50.691 8.300 1.00 32.06 526 LEU C C 1
ATOM 2923 O O . LEU C 1 132 ? 11.330 51.167 7.210 1.00 30.60 526 LEU C O 1
ATOM 2928 N N . THR C 1 133 ? 10.974 49.739 8.927 1.00 30.06 527 THR C N 1
ATOM 2929 C CA . THR C 1 133 ? 9.801 49.098 8.339 1.00 29.64 527 THR C CA 1
ATOM 2930 C C . THR C 1 133 ? 8.443 49.760 8.430 1.00 29.17 527 THR C C 1
ATOM 2931 O O . THR C 1 133 ? 8.200 50.613 9.268 1.00 27.87 527 THR C O 1
ATOM 2935 N N . VAL C 1 134 ? 7.559 49.301 7.550 1.00 29.55 528 VAL C N 1
ATOM 2936 C CA . VAL C 1 134 ? 6.196 49.785 7.449 1.00 28.79 528 VAL C CA 1
ATOM 2937 C C . VAL C 1 134 ? 5.321 49.203 8.563 1.00 28.58 528 VAL C C 1
ATOM 2938 O O . VAL C 1 134 ? 4.165 49.608 8.764 1.00 26.68 528 VAL C O 1
ATOM 2942 N N . TYR C 1 135 ? 5.895 48.249 9.291 1.00 34.20 529 TYR C N 1
ATOM 2943 C CA . TYR C 1 135 ? 5.228 47.600 10.419 1.00 33.62 529 TYR C CA 1
ATOM 2944 C C . TYR C 1 135 ? 6.170 47.640 11.602 1.00 33.73 529 TYR C C 1
ATOM 2945 O O . TYR C 1 135 ? 7.377 47.857 11.367 1.00 35.62 529 TYR C O 1
#

InterPro domains:
  IPR019097 Mg296 protein [PF09644] (2-122)
  IPR027371 Mg296-like, C-terminal [G3DSA:1.20.120.510] (39-129)
  IPR036340 MG296-like superfamily [SSF158715] (1-129)

Secondary structure (DSSP, 8-state):
--HHHHHHHHHHHHHHHTS-HHHHHHHHHHHHHHHTS-S-TTTSS---S-HHHHHHHHHHHHHHHHHHH---------HHHHHHHHHHHHHHHHHHHHHHTT--TTHHHHHHHHHTT-----/--HHHHHHHHHHHHHHHTS-HHHHHHHHHHHHHHHHT-SSGGGSS---S-HHHHHHHHHHHHHHHHHHS---------HHHHHHHHHHHSHHHHHHHHHHTTPPTTHHHHHHHHHTT-----/--HHHHHHHHHHHHHHHTS-HHHHHHHHHHHHHHHHT-SSGGGSS---S-HHHHHHHHHHHHHHHHHHH---HHHHHHHHHHSHHHHHHHHHHTT--TTHHHHHHHHHTT-----

B-factor: mean 45.03, std 28.54, range [7.56, 200.94]